Protein 4HPL (pdb70)

Nearest PDB structures (foldseek):
  4hpl-assembly1_A  TM=1.009E+00  e=2.671E-22  Homo sapiens
  8hcu-assembly1_C  TM=9.748E-01  e=1.366E-19  Homo sapiens
  4hpm-assembly2_C  TM=8.890E-01  e=1.450E-12  Homo sapiens
  5jh5-assembly1_D  TM=8.829E-01  e=3.896E-12  Homo sapiens
  2n1l-assembly1_A  TM=6.064E-01  e=1.205E-12  Homo sapiens

Secondary structure (DSSP, 8-state):
-EEEEEESSPPPPPEEEE--TTT-EEEEEEHHHHHHHHT--HHHHHHH-TTS-EEEEEHHHHHHHHHTSGGG-SGGGTTT--TT---EEEEEE--HHHHHHTT-EEEEE-S--/-PPEEEEEEEE-----S--EEEEETT-BHHHHHHHHHHHHT--TT--EEEETTEEPPTT-BHHHHIIIIITTSPSSEEEEEE-

GO terms:
  GO:0005634 nucleus (C, IDA)
  GO:0030502 negative regulation of bone mineralization (P, IMP)
  GO:0070171 negative regulation of tooth mineralization (P, IMP)
  GO:0000122 negative regulation of transcription by RNA polymerase II (P, IMP)
  GO:0005515 protein binding (F, IPI)
  GO:0005654 nucleoplasm (C, IDA)
  GO:0004842 ubiquitin-protein transferase activity (F, IDA)
  GO:0003714 transcription corepressor activity (F, IDA)
  GO:0031072 heat shock protein binding (F, IDA)
  GO:0045892 negative regulation of DNA-templated transcription (P, IDA)
  GO:0140261 BCOR complex (C, IDA)
  GO:0006338 chromatin remodeling (P, IDA)
  GO:0000976 transcription cis-regulatory region binding (F, IMP)
  GO:0042476 odontogenesis (P, IMP)
  GO:0003714 transcription corepressor activity (F, IMP)
  GO:0045892 negative regulation of DNA-templated transcription (P, IMP)
  GO:0060021 roof of mouth development (P, IMP)
  GO:0065001 specification of axis polarity (P, IMP)
  GO:0007507 heart development (P, IMP)
  GO:0042826 histone deacetylase binding (F, IPI)

Sequence (196 aa):
VFEFEFSETPLLPCYNIQVSVAQGPRNWLLLSDVLKKLKMSSRIFRCNFPNVEIVTIAEAEFYRQVSASLLFSCSKDLEAFNPESKELLDLVEFTNEIQTLLGSSVEWLHPSDTREQLNLCLERLSSVLQNKYVRCSVRAEVRHLRRVLCHRLMLNPQHVQLLFDNEVLPDHMTMKQIWLSRWFGKPSPLLLQYSV

Solvent-accessible surface area: 10517 Å² total; per-residue (Å²): 106,19,67,0,6,0,3,127,42,85,32,34,45,11,5,42,0,64,58,34,136,108,92,15,69,48,11,0,1,14,5,72,34,0,28,142,107,55,172,50,49,46,156,70,0,103,90,97,37,99,138,15,62,39,23,89,17,35,17,17,72,0,46,132,46,4,52,82,24,91,11,26,40,10,94,122,36,15,130,88,27,77,53,133,11,191,123,122,31,52,0,0,36,30,42,60,109,0,7,87,55,31,57,12,46,25,58,118,4,104,122,82,132,121,158,32,42,5,14,1,8,2,95,136,40,152,116,91,20,74,18,87,34,0,4,0,14,18,105,0,34,0,91,15,0,32,48,0,0,4,64,42,22,170,48,103,73,127,86,0,77,1,17,27,104,111,115,84,3,76,51,138,32,31,0,63,84,0,5,61,72,86,27,111,36,86,55,41,42,0,78,1,22,4,35,96

Foldseek 3Di:
DDKDKAAPDDDADWAFADPDPVVHTAIWGFVVVLCVLVVHDPVVVCVVCVPWDKDKDALLRSLVRRCVDPVCVDCVSDVVGDNVGRDITIITGDDPVSSVVSPIDMDDDDPDD/DADKAKEFEDEDPLDADDRIDIDHQAAFQLNVQVVRCVRSVHDHPQKFKADPPHTDDRRHGNNCCCVPPVPPHDDDHYIYMYD

InterPro domains:
  IPR002110 Ankyrin repeat [PF12796] (1467-1558)
  IPR002110 Ankyrin repeat [PS50088] (1496-1528)
  IPR002110 Ankyrin repeat [PS50088] (1529-1561)
  IPR002110 Ankyrin repeat [SM00248] (1462-1492)
  IPR002110 Ankyrin repeat [SM00248] (1496-1525)
  IPR002110 Ankyrin repeat [SM0024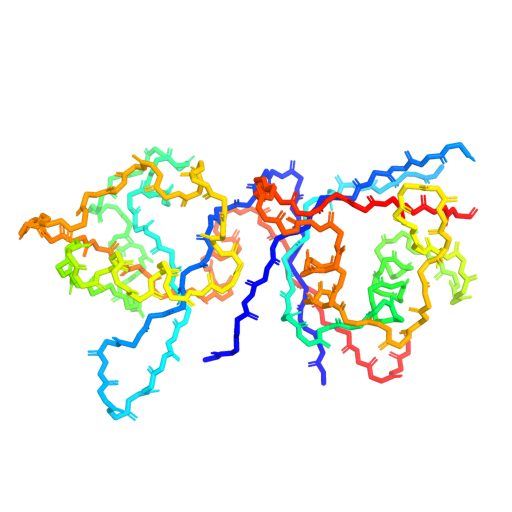8] (1529-1558)
  IPR031628 BCL-6 corepressor, non-ankyrin-repeat domain [PF15808] (1202-1414)
  IPR032365 BCL-6 corepressor, PCGF1 binding domain [PF16553] (1634-1746)
  IPR036770 Ankyrin repeat-containing domain superfamily [G3DSA:1.25.40.20] (1450-1596)
  IPR036770 Ankyrin repeat-containing domain superfamily [SSF48403] (1461-1568)
  IPR038227 PCGF Ub-like fold discriminator superfamily [G3DSA:3.10.260.40] (1631-1748)
  IPR047144 BCL-6 corepressor-like [PTHR24117] (1-1746)

CATH classification: 3.10.260.40

Organism: Homo sapiens (NCBI:txid9606)

Radius of gyration: 17.45 Å; Cα contacts (8 Å, |Δi|>4): 364; chains: 2; bounding box: 39×39×48 Å

Structure (mmCIF, N/CA/C/O backbone):
data_4HPL
#
_entry.id   4HPL
#
_cell.length_a   67.681
_cell.length_b   67.681
_cell.length_c   75.742
_cell.angle_alpha   90.00
_cell.angle_beta   90.00
_cell.angle_gamma   120.00
#
_symmetry.space_group_name_H-M   'P 62'
#
loop_
_entity.id
_entity.type
_entity.pdbx_description
1 polymer 'BCL-6 corepressor'
2 polymer 'Polycomb group RING finger protein 1'
3 water water
#
loop_
_atom_site.group_PDB
_atom_site.id
_atom_site.type_symbol
_atom_site.label_atom_id
_atom_site.label_alt_id
_atom_site.label_comp_id
_atom_site.label_asym_id
_atom_site.label_entity_id
_atom_site.label_seq_id
_atom_site.pdbx_PDB_ins_code
_atom_site.Cartn_x
_atom_site.Cartn_y
_atom_site.Cartn_z
_atom_site.occupancy
_atom_site.B_iso_or_equiv
_atom_site.auth_seq_id
_atom_site.auth_comp_id
_atom_site.auth_asym_id
_atom_site.auth_atom_id
_atom_site.pdbx_PDB_model_num
ATOM 1 N N . VAL A 1 7 ? -65.187 5.163 8.303 1.00 33.97 1636 VAL A N 1
ATOM 2 C CA . VAL A 1 7 ? -63.918 5.817 7.995 1.00 41.01 1636 VAL A CA 1
ATOM 3 C C . VAL A 1 7 ? -64.059 7.342 7.881 1.00 40.80 1636 VAL A C 1
ATOM 4 O O . VAL A 1 7 ? -65.027 7.855 7.299 1.00 35.22 1636 VAL A O 1
ATOM 8 N N . PHE A 1 8 ? -63.091 8.057 8.453 1.00 43.53 1637 PHE A N 1
ATOM 9 C CA . PHE A 1 8 ? -63.112 9.521 8.476 1.00 34.45 1637 PHE A CA 1
ATOM 10 C C . PHE A 1 8 ? -61.965 10.121 7.674 1.00 33.59 1637 PHE A C 1
ATOM 11 O O . PHE A 1 8 ? -60.824 9.668 7.765 1.00 21.29 1637 PHE A O 1
ATOM 19 N N . GLU A 1 9 ? -62.281 11.150 6.895 1.00 23.14 1638 GLU A N 1
ATOM 20 C CA . GLU A 1 9 ? -61.315 11.778 6.012 1.00 24.11 1638 GLU A CA 1
ATOM 21 C C . GLU A 1 9 ? -60.968 13.192 6.524 1.00 24.02 1638 GLU A C 1
ATOM 22 O O . GLU A 1 9 ? -61.861 13.990 6.848 1.00 19.94 1638 GLU A O 1
ATOM 28 N N . PHE A 1 10 ? -59.677 13.486 6.644 1.00 18.25 1639 PHE A N 1
ATOM 29 C CA . PHE A 1 10 ? -59.230 14.779 7.152 1.00 18.52 1639 PHE A CA 1
ATOM 30 C C . PHE A 1 10 ? -58.284 15.444 6.176 1.00 21.74 1639 PHE A C 1
ATOM 31 O O . PHE A 1 10 ? -57.413 14.783 5.600 1.00 24.47 1639 PHE A O 1
ATOM 39 N N . GLU A 1 11 ? -58.457 16.752 5.982 1.00 14.85 1640 GLU A N 1
ATOM 40 C CA . GLU A 1 11 ? -57.560 17.511 5.127 1.00 15.09 1640 GLU A CA 1
ATOM 41 C C . GLU A 1 11 ? -56.667 18.395 6.006 1.00 19.61 1640 GLU A C 1
ATOM 42 O O . GLU A 1 11 ? -57.174 19.135 6.846 1.00 18.45 1640 GLU A O 1
ATOM 48 N N . PHE A 1 12 ? -55.342 18.299 5.842 1.00 13.78 1641 PHE A N 1
ATOM 49 C CA . PHE A 1 12 ? -54.421 19.090 6.653 1.00 18.66 1641 PHE A CA 1
ATOM 50 C C . PHE A 1 12 ? -53.664 20.044 5.755 1.00 17.11 1641 PHE A C 1
ATOM 51 O O . PHE A 1 12 ? -53.197 19.657 4.677 1.00 19.36 1641 PHE A O 1
ATOM 59 N N . SER A 1 13 ? -53.500 21.281 6.201 1.00 17.07 1642 SER A N 1
ATOM 60 C CA . SER A 1 13 ? -52.841 22.269 5.370 1.00 17.40 1642 SER A CA 1
ATOM 61 C C . SER A 1 13 ? -52.201 23.317 6.261 1.00 21.39 1642 SER A C 1
ATOM 62 O O . SER A 1 13 ? -52.731 23.642 7.318 1.00 19.83 1642 SER A O 1
ATOM 65 N N . GLU A 1 14 ? -51.041 23.832 5.871 1.00 24.64 1643 GLU A N 1
ATOM 66 C CA . GLU A 1 14 ? -50.463 24.927 6.645 1.00 17.75 1643 GLU A CA 1
ATOM 67 C C . GLU A 1 14 ? -50.903 26.269 6.058 1.00 22.19 1643 GLU A C 1
ATOM 68 O O . GLU A 1 14 ? -50.414 27.325 6.446 1.00 25.85 1643 GLU A O 1
ATOM 74 N N . THR A 1 15 ? -51.860 26.202 5.135 1.00 22.73 1644 THR A N 1
ATOM 75 C CA . THR A 1 15 ? -52.439 27.382 4.505 1.00 25.66 1644 THR A CA 1
ATOM 76 C C . THR A 1 15 ? -53.946 27.408 4.790 1.00 18.64 1644 THR A C 1
ATOM 77 O O . THR A 1 15 ? -54.609 26.356 4.720 1.00 17.20 1644 THR A O 1
ATOM 81 N N . PRO A 1 16 ? -54.503 28.590 5.134 1.00 25.55 1645 PRO A N 1
ATOM 82 C CA . PRO A 1 16 ? -55.950 28.643 5.427 1.00 17.11 1645 PRO A CA 1
ATOM 83 C C . PRO A 1 16 ? -56.787 27.965 4.345 1.00 20.22 1645 PRO A C 1
ATOM 84 O O . PRO A 1 16 ? -56.423 27.972 3.165 1.00 21.01 1645 PRO A O 1
ATOM 88 N N . LEU A 1 17 ? -57.891 27.354 4.748 1.00 14.88 1646 LEU A N 1
ATOM 89 C CA . LEU A 1 17 ? -58.725 26.629 3.798 1.00 18.08 1646 LEU A CA 1
ATOM 90 C C . LEU A 1 17 ? -59.788 27.506 3.113 1.00 11.19 1646 LEU A C 1
ATOM 91 O O . LEU A 1 17 ? -60.366 28.385 3.732 1.00 12.91 1646 LEU A O 1
ATOM 96 N N . LEU A 1 18 ? -60.011 27.267 1.825 1.00 11.84 1647 LEU A N 1
ATOM 97 C CA . LEU A 1 18 ? -61.077 27.917 1.082 1.00 14.03 1647 LEU A CA 1
ATOM 98 C C . LEU A 1 18 ? -62.411 27.433 1.623 1.00 14.57 1647 LEU A C 1
ATOM 99 O O . LEU A 1 18 ? -62.528 26.285 2.040 1.00 11.70 1647 LEU A O 1
ATOM 104 N N . PRO A 1 19 ? -63.435 28.301 1.617 1.00 15.81 1648 PRO A N 1
ATOM 105 C CA . PRO A 1 19 ? -64.723 27.809 2.128 1.00 13.43 1648 PRO A CA 1
ATOM 106 C C . PRO A 1 19 ? -65.290 26.727 1.227 1.00 12.30 1648 PRO A C 1
ATOM 107 O O . PRO A 1 19 ? -65.166 26.842 -0.004 1.00 13.21 1648 PRO A O 1
ATOM 111 N N . CYS A 1 20 ? -65.889 25.697 1.825 1.00 12.63 1649 CYS A N 1
ATOM 112 C CA . CYS A 1 20 ? -66.517 24.622 1.079 1.00 12.68 1649 CYS A CA 1
ATOM 113 C C . CYS A 1 20 ? -68.035 24.818 1.107 1.00 15.57 1649 CYS A C 1
ATOM 114 O O . CYS A 1 20 ? -68.633 24.962 2.173 1.00 15.34 1649 CYS A O 1
ATOM 117 N N . TYR A 1 21 ? -68.658 24.824 -0.062 1.00 12.32 1650 TYR A N 1
ATOM 118 C CA . TYR A 1 21 ? -70.092 25.078 -0.139 1.00 13.72 1650 TYR A CA 1
ATOM 119 C C . TYR A 1 21 ? -70.893 23.829 -0.488 1.00 15.59 1650 TYR A C 1
ATOM 120 O O . TYR A 1 21 ? -70.561 23.125 -1.447 1.00 14.58 1650 TYR A O 1
ATOM 129 N N . ASN A 1 22 ? -71.963 23.577 0.268 1.00 15.20 1651 ASN A N 1
ATOM 130 C CA . ASN A 1 22 ? -72.792 22.391 0.051 1.00 18.57 1651 ASN A CA 1
ATOM 131 C C . ASN A 1 22 ? -74.056 22.783 -0.727 1.00 16.63 1651 ASN A C 1
ATOM 132 O O . ASN A 1 22 ? -74.965 23.409 -0.180 1.00 16.70 1651 ASN A O 1
ATOM 137 N N . ILE A 1 23 ? -74.081 22.449 -2.017 1.00 15.46 1652 ILE A N 1
ATOM 138 C CA . ILE A 1 23 ? -75.039 23.028 -2.956 1.00 16.05 1652 ILE A CA 1
ATOM 139 C C . ILE A 1 23 ? -75.618 21.919 -3.818 1.00 21.82 1652 ILE A C 1
ATOM 140 O O . ILE A 1 23 ? -74.874 21.104 -4.370 1.00 16.00 1652 ILE A O 1
ATOM 145 N N . GLN A 1 24 ? -76.941 21.887 -3.936 1.00 19.81 1653 GLN A N 1
ATOM 146 C CA . GLN A 1 24 ? -77.591 20.941 -4.839 1.00 21.87 1653 GLN A CA 1
ATOM 147 C C . GLN A 1 24 ? -77.767 21.625 -6.187 1.00 24.17 1653 GLN A C 1
ATOM 148 O O . GLN A 1 24 ? -78.355 22.707 -6.276 1.00 16.76 1653 GLN A O 1
ATOM 154 N N . VAL A 1 25 ? -77.236 20.997 -7.227 1.00 22.75 1654 VAL A N 1
ATOM 155 C CA . VAL A 1 25 ? -77.286 21.538 -8.574 1.00 22.09 1654 VAL A CA 1
ATOM 156 C C . VAL A 1 25 ? -78.328 20.755 -9.371 1.00 22.24 1654 VAL A C 1
ATOM 157 O O . VAL A 1 25 ? -79.019 21.303 -10.234 1.00 28.13 1654 VAL A O 1
ATOM 161 N N . SER A 1 26 ? -78.458 19.477 -9.049 1.00 26.61 1655 SER A N 1
ATOM 162 C CA . SER A 1 26 ? -79.464 18.631 -9.687 1.00 31.01 1655 SER A CA 1
ATOM 163 C C . SER A 1 26 ? -80.281 17.916 -8.633 1.00 26.15 1655 SER A C 1
ATOM 164 O O . SER A 1 26 ? -79.749 17.501 -7.602 1.00 25.38 1655 SER A O 1
ATOM 167 N N . VAL A 1 27 ? -81.580 17.770 -8.879 1.00 34.86 1656 VAL A N 1
ATOM 168 C CA . VAL A 1 27 ? -82.418 17.011 -7.959 1.00 29.67 1656 VAL A CA 1
ATOM 169 C C . VAL A 1 27 ? -81.920 15.563 -7.858 1.00 24.04 1656 VAL A C 1
ATOM 170 O O . VAL A 1 27 ? -81.857 15.006 -6.769 1.00 20.01 1656 VAL A O 1
ATOM 174 N N . ALA A 1 28 ? -81.540 14.974 -8.989 1.00 27.03 1657 ALA A N 1
ATOM 175 C CA . ALA A 1 28 ? -81.108 13.570 -9.033 1.00 24.81 1657 ALA A CA 1
ATOM 176 C C . ALA A 1 28 ? -79.855 13.301 -8.191 1.00 34.75 1657 ALA A C 1
ATOM 177 O O . ALA A 1 28 ? -79.631 12.176 -7.727 1.00 36.29 1657 ALA A O 1
ATOM 179 N N . GLN A 1 29 ? -79.035 14.339 -8.023 1.00 33.27 1658 GLN A N 1
ATOM 180 C CA . GLN A 1 29 ? -77.737 14.226 -7.356 1.00 25.62 1658 GLN A CA 1
ATOM 181 C C . GLN A 1 29 ? -77.801 14.529 -5.874 1.00 26.72 1658 GLN A C 1
ATOM 182 O O . GLN A 1 29 ? -76.990 14.030 -5.095 1.00 29.97 1658 GLN A O 1
ATOM 188 N N . GLY A 1 30 ? -78.752 15.378 -5.493 1.00 30.84 1659 GLY A N 1
ATOM 189 C CA . GLY A 1 30 ? -78.766 15.931 -4.156 1.00 26.62 1659 GLY A CA 1
ATOM 190 C C . GLY A 1 30 ? -77.623 16.920 -3.975 1.00 23.57 1659 GLY A C 1
ATOM 191 O O . GLY A 1 30 ? -76.893 17.228 -4.928 1.00 24.12 1659 GLY A O 1
ATOM 192 N N . PRO A 1 31 ? -77.457 17.422 -2.742 1.00 19.62 1660 PRO A N 1
ATOM 193 C CA . PRO A 1 31 ? -76.413 18.393 -2.417 1.00 17.01 1660 PRO A CA 1
ATOM 194 C C . PRO A 1 31 ? -75.008 17.784 -2.568 1.00 17.77 1660 PRO A C 1
ATOM 195 O O . PRO A 1 31 ? -74.774 16.647 -2.162 1.00 19.20 1660 PRO A O 1
ATOM 199 N N . ARG A 1 32 ? -74.087 18.549 -3.140 1.00 18.45 1661 ARG A N 1
ATOM 200 C CA . ARG A 1 32 ? -72.703 18.107 -3.276 1.00 17.29 1661 ARG A CA 1
ATOM 201 C C . ARG A 1 32 ? -71.777 19.186 -2.724 1.00 16.34 1661 ARG A C 1
ATOM 202 O O . ARG A 1 32 ? -72.216 20.307 -2.463 1.00 13.17 1661 ARG A O 1
ATOM 210 N N . ASN A 1 33 ? -70.501 18.856 -2.525 1.00 16.49 1662 ASN A N 1
ATOM 211 C CA . ASN A 1 33 ? -69.533 19.856 -2.061 1.00 15.82 1662 ASN A CA 1
ATOM 212 C C . ASN A 1 33 ? -68.797 20.507 -3.223 1.00 16.69 1662 ASN A C 1
ATOM 213 O O . ASN A 1 33 ? -68.443 19.824 -4.188 1.00 15.50 1662 ASN A O 1
ATOM 218 N N . TRP A 1 34 ? -68.576 21.821 -3.121 1.00 13.15 1663 TRP A N 1
ATOM 219 C CA . TRP A 1 34 ? -67.921 22.604 -4.168 1.00 15.26 1663 TRP A CA 1
ATOM 220 C C . TRP A 1 34 ? -67.031 23.685 -3.575 1.00 13.76 1663 TRP A C 1
ATOM 221 O O . TRP A 1 34 ? -67.250 24.136 -2.442 1.00 14.32 1663 TRP A O 1
ATOM 232 N N . LEU A 1 35 ? -66.055 24.127 -4.366 1.00 15.34 1664 LEU A N 1
ATOM 233 C CA . LEU A 1 35 ? -65.389 25.394 -4.101 1.00 14.80 1664 LEU A CA 1
ATOM 234 C C . LEU A 1 35 ? -65.817 26.403 -5.187 1.00 12.52 1664 LEU A C 1
ATOM 235 O O . LEU A 1 35 ? -66.147 26.016 -6.310 1.00 14.06 1664 LEU A O 1
ATOM 240 N N . LEU A 1 36 ? -65.826 27.687 -4.863 1.00 15.84 1665 LEU A N 1
ATOM 241 C CA . LEU A 1 36 ? -65.951 28.702 -5.915 1.00 17.18 1665 LEU A CA 1
ATOM 242 C C . LEU A 1 36 ? -64.695 28.667 -6.779 1.00 15.02 1665 LEU A C 1
ATOM 243 O O . LEU A 1 36 ? -63.601 28.816 -6.260 1.00 12.72 1665 LEU A O 1
ATOM 248 N N . LEU A 1 37 ? -64.846 28.482 -8.086 1.00 14.59 1666 LEU A N 1
ATOM 249 C CA . LEU A 1 37 ? -63.692 28.425 -8.969 1.00 15.83 1666 LEU A CA 1
ATOM 250 C C . LEU A 1 37 ? -62.822 29.676 -8.872 1.00 15.18 1666 LEU A C 1
ATOM 251 O O . LEU A 1 37 ? -61.598 29.583 -8.941 1.00 16.59 1666 LEU A O 1
ATOM 256 N N . SER A 1 38 ? -63.429 30.853 -8.695 1.00 16.18 1667 SER A N 1
ATOM 257 C CA . SER A 1 38 ? -62.617 32.076 -8.590 1.00 15.31 1667 SER A CA 1
ATOM 258 C C . SER A 1 38 ? -61.723 32.049 -7.360 1.00 14.19 1667 SER A C 1
ATOM 259 O O . SER A 1 38 ? -60.644 32.642 -7.365 1.00 14.35 1667 SER A O 1
ATOM 262 N N . ASP A 1 39 ? -62.169 31.367 -6.305 1.00 15.66 1668 ASP A N 1
ATOM 263 C CA . ASP A 1 39 ? -61.340 31.220 -5.115 1.00 14.33 1668 ASP A CA 1
ATOM 264 C C . ASP A 1 39 ? -60.125 30.365 -5.447 1.00 14.29 1668 ASP A C 1
ATOM 265 O O . ASP A 1 39 ? -59.015 30.678 -5.015 1.00 14.89 1668 ASP A O 1
ATOM 270 N N . VAL A 1 40 ? -60.342 29.296 -6.213 1.00 14.24 1669 VAL A N 1
ATOM 271 C CA . VAL A 1 40 ? -59.253 28.400 -6.605 1.00 16.04 1669 VAL A CA 1
ATOM 272 C C . VAL A 1 40 ? -58.270 29.145 -7.491 1.00 17.89 1669 VAL A C 1
ATOM 273 O O . VAL A 1 40 ? -57.061 29.104 -7.263 1.00 13.06 1669 VAL A O 1
ATOM 277 N N . LEU A 1 41 ? -58.798 29.844 -8.492 1.00 18.86 1670 LEU A N 1
ATOM 278 C CA . LEU A 1 41 ? -57.958 30.512 -9.473 1.00 13.08 1670 LEU A CA 1
ATOM 279 C C . LEU A 1 41 ? -57.157 31.616 -8.824 1.00 15.64 1670 LEU A C 1
ATOM 280 O O . LEU A 1 41 ? -55.985 31.798 -9.148 1.00 13.83 1670 LEU A O 1
ATOM 285 N N . LYS A 1 42 ? -57.758 32.324 -7.869 1.00 14.36 1671 LYS A N 1
ATOM 286 C CA . LYS A 1 42 ? -57.017 33.366 -7.162 1.00 13.93 1671 LYS A CA 1
ATOM 287 C C . LYS A 1 42 ? -55.800 32.827 -6.383 1.00 12.84 1671 LYS A C 1
ATOM 288 O O . LYS A 1 42 ? -54.728 33.404 -6.420 1.00 15.48 1671 LYS A O 1
ATOM 294 N N . LYS A 1 43 ? -55.988 31.727 -5.674 1.00 20.75 1672 LYS A N 1
ATOM 295 C CA . LYS A 1 43 ? -54.928 31.156 -4.854 1.00 21.27 1672 LYS A CA 1
ATOM 296 C C . LYS A 1 43 ? -53.718 30.743 -5.705 1.00 16.52 1672 LYS A C 1
ATOM 297 O O . LYS A 1 43 ? -52.565 30.898 -5.297 1.00 21.31 1672 LYS A O 1
ATOM 303 N N . LEU A 1 44 ? -53.990 30.236 -6.903 1.00 15.69 1673 LEU A N 1
ATOM 304 C CA . LEU A 1 44 ? -52.939 29.763 -7.791 1.00 13.55 1673 LEU A CA 1
ATOM 305 C C . LEU A 1 44 ? -52.500 30.838 -8.762 1.00 11.37 1673 LEU A C 1
ATOM 306 O O . LEU A 1 44 ? -51.471 30.689 -9.436 1.00 11.02 1673 LEU A O 1
ATOM 311 N N . LYS A 1 45 ? -53.261 31.932 -8.811 1.00 11.83 1674 LYS A N 1
ATOM 312 C CA . LYS A 1 45 ? -53.040 32.961 -9.816 1.00 12.25 1674 LYS A CA 1
ATOM 313 C C . LYS A 1 45 ? -53.014 32.305 -11.197 1.00 11.32 1674 LYS A C 1
ATOM 314 O O . LYS A 1 45 ? -52.119 32.561 -12.010 1.00 9.28 1674 LYS A O 1
ATOM 320 N N . MET A 1 46 ? -54.001 31.437 -11.435 1.00 10.13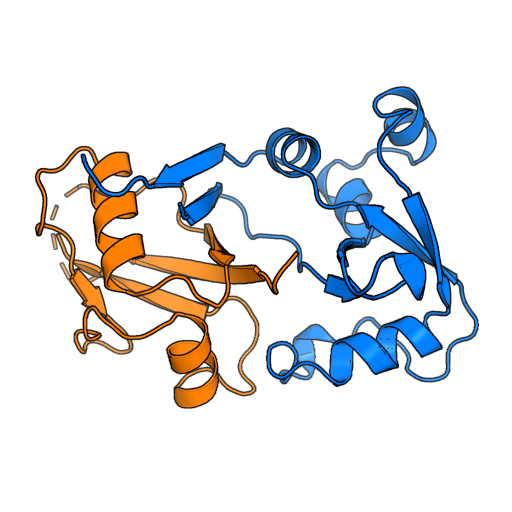 1675 MET A N 1
ATOM 321 C CA . MET A 1 46 ? -54.066 30.600 -12.632 1.00 10.54 1675 MET A CA 1
ATOM 322 C C . MET A 1 46 ? -55.257 30.998 -13.507 1.00 15.21 1675 MET A C 1
ATOM 323 O O . MET A 1 46 ? -56.336 31.298 -12.998 1.00 14.61 1675 MET A O 1
ATOM 328 N N . SER A 1 47 ? -55.058 31.016 -14.823 1.00 14.76 1676 SER A N 1
ATOM 329 C CA . SER A 1 47 ? -56.150 31.327 -15.748 1.00 14.71 1676 SER A CA 1
ATOM 330 C C . SER A 1 47 ? -57.181 30.200 -15.792 1.00 16.70 1676 SER A C 1
ATOM 331 O O . SER A 1 47 ? -56.830 29.024 -15.644 1.00 15.20 1676 SER A O 1
ATOM 334 N N . SER A 1 48 ? -58.441 30.560 -16.029 1.00 15.89 1677 SER A N 1
ATOM 335 C CA . SER A 1 48 ? -59.498 29.582 -16.246 1.00 16.18 1677 SER A CA 1
ATOM 336 C C . SER A 1 48 ? -59.089 28.589 -17.321 1.00 22.42 1677 SER A C 1
ATOM 337 O O . SER A 1 48 ? -59.358 27.389 -17.211 1.00 17.88 1677 SER A O 1
ATOM 340 N N . ARG A 1 49 ? -58.398 29.093 -18.338 1.00 22.64 1678 ARG A N 1
ATOM 341 C CA . ARG A 1 49 ? -57.968 28.277 -19.472 1.00 22.31 1678 ARG A CA 1
ATOM 342 C C . ARG A 1 49 ? -56.983 27.175 -19.093 1.00 20.63 1678 ARG A C 1
ATOM 343 O O . ARG A 1 49 ? -57.172 26.016 -19.460 1.00 15.51 1678 ARG A O 1
ATOM 351 N N . ILE A 1 50 ? -55.920 27.549 -18.381 1.00 15.67 1679 ILE A N 1
ATOM 352 C CA . ILE A 1 50 ? -54.930 26.584 -17.926 1.00 16.59 1679 ILE A CA 1
ATOM 353 C C . ILE A 1 50 ? -55.541 25.571 -16.969 1.00 12.69 1679 ILE A C 1
ATOM 354 O O . ILE A 1 50 ? -55.189 24.391 -17.013 1.00 14.79 1679 ILE A O 1
ATOM 359 N N . PHE A 1 51 ? -56.448 26.023 -16.109 1.00 14.18 1680 PHE A N 1
ATOM 360 C CA . PHE A 1 51 ? -57.096 25.124 -15.166 1.00 14.85 1680 PHE A CA 1
ATOM 361 C C . PHE A 1 51 ? -57.909 24.067 -15.903 1.00 17.61 1680 PHE A C 1
ATOM 362 O O . PHE A 1 51 ? -57.782 22.859 -15.634 1.00 13.13 1680 PHE A O 1
ATOM 370 N N . ARG A 1 52 ? -58.758 24.513 -16.823 1.00 14.57 1681 ARG A N 1
ATOM 371 C CA . ARG A 1 52 ? -59.630 23.576 -17.535 1.00 17.49 1681 ARG A CA 1
ATOM 372 C C . ARG A 1 52 ? -58.826 22.615 -18.405 1.00 16.87 1681 ARG A C 1
ATOM 373 O O . ARG A 1 52 ? -59.191 21.454 -18.540 1.00 19.14 1681 ARG A O 1
ATOM 381 N N . CYS A 1 53 ? -57.720 23.091 -18.965 1.00 15.47 1682 CYS A N 1
ATOM 382 C CA . CYS A 1 53 ? -56.863 22.243 -19.778 1.00 18.37 1682 CYS A CA 1
ATOM 383 C C . CYS A 1 53 ? -56.202 21.160 -18.933 1.00 18.64 1682 CYS A C 1
ATOM 384 O O . CYS A 1 53 ? -56.083 20.016 -19.357 1.00 18.46 1682 CYS A O 1
ATOM 387 N N . ASN A 1 54 ? -55.783 21.514 -17.727 1.00 17.72 1683 ASN A N 1
ATOM 388 C CA . ASN A 1 54 ? -55.114 20.544 -16.875 1.00 17.10 1683 ASN A CA 1
ATOM 389 C C . ASN A 1 54 ? -56.050 19.634 -16.121 1.00 20.68 1683 ASN A C 1
ATOM 390 O O . ASN A 1 54 ? -55.664 18.539 -15.713 1.00 15.53 1683 ASN A O 1
ATOM 395 N N . PHE A 1 55 ? -57.295 20.072 -15.942 1.00 19.02 1684 PHE A N 1
ATOM 396 C CA . PHE A 1 55 ? -58.262 19.231 -15.264 1.00 16.52 1684 PHE A CA 1
ATOM 397 C C . PHE A 1 55 ? -59.536 19.064 -16.074 1.00 20.50 1684 PHE A C 1
ATOM 398 O O . PHE A 1 55 ? -60.603 19.463 -15.627 1.00 22.10 1684 PHE A O 1
ATOM 406 N N . PRO A 1 56 ? -59.426 18.458 -17.267 1.00 21.81 1685 PRO A N 1
ATOM 407 C CA . PRO A 1 56 ? -60.559 18.457 -18.202 1.00 19.99 1685 PRO A CA 1
ATOM 408 C C . PRO A 1 56 ? -61.762 17.670 -17.695 1.00 27.47 1685 PRO A C 1
ATOM 409 O O . PRO A 1 56 ? -62.853 17.767 -18.273 1.00 23.52 1685 PRO A O 1
ATOM 413 N N . ASN A 1 57 ? -61.570 16.896 -16.633 1.00 25.10 1686 ASN A N 1
ATOM 414 C CA . ASN A 1 57 ? -62.638 16.027 -16.148 1.00 26.06 1686 ASN A CA 1
ATOM 415 C C . ASN A 1 57 ? -63.058 16.344 -14.713 1.00 26.02 1686 ASN A C 1
ATOM 416 O O . ASN A 1 57 ? -63.702 15.537 -14.052 1.00 26.12 1686 ASN A O 1
ATOM 421 N N . VAL A 1 58 ? -62.700 17.532 -14.238 1.00 21.70 1687 VAL A N 1
ATOM 422 C CA . VAL A 1 58 ? -63.218 18.006 -12.964 1.00 23.54 1687 VAL A CA 1
ATOM 423 C C . VAL A 1 58 ? -64.523 18.753 -13.279 1.00 20.15 1687 VAL A C 1
ATOM 424 O O . VAL A 1 58 ? -64.577 19.549 -14.221 1.00 26.91 1687 VAL A O 1
ATOM 428 N N . GLU A 1 59 ? -65.593 18.489 -12.542 1.00 17.91 1688 GLU A N 1
ATOM 429 C CA . GLU A 1 59 ? -66.854 19.139 -12.908 1.00 25.72 1688 GLU A CA 1
ATOM 430 C C . GLU A 1 59 ? -66.858 20.618 -12.524 1.00 17.64 1688 GLU A C 1
ATOM 431 O O . GLU A 1 59 ? -66.597 20.962 -11.370 1.00 19.97 1688 GLU A O 1
ATOM 437 N N . ILE A 1 60 ? -67.130 21.485 -13.500 1.00 20.12 1689 ILE A N 1
ATOM 438 C CA . ILE A 1 60 ? -67.453 22.876 -13.220 1.00 15.64 1689 ILE A CA 1
ATOM 439 C C . ILE A 1 60 ? -68.891 23.200 -13.673 1.00 19.39 1689 ILE A C 1
ATOM 440 O O . ILE A 1 60 ? -69.271 22.962 -14.828 1.00 14.90 1689 ILE A O 1
ATOM 445 N N . VAL A 1 61 ? -69.682 23.772 -12.770 1.00 17.51 1690 VAL A N 1
ATOM 446 C CA . VAL A 1 61 ? -71.051 24.156 -13.122 1.00 19.06 1690 VAL A CA 1
ATOM 447 C C . VAL A 1 61 ? -71.301 25.613 -12.800 1.00 21.94 1690 VAL A C 1
ATOM 448 O O . VAL A 1 61 ? -70.626 26.193 -11.941 1.00 23.46 1690 VAL A O 1
ATOM 452 N N . THR A 1 62 ? -72.260 26.207 -13.506 1.00 23.69 1691 THR A N 1
ATOM 453 C CA . THR A 1 62 ? -72.611 27.601 -13.298 1.00 26.33 1691 THR A CA 1
ATOM 454 C C . THR A 1 62 ? -73.909 27.654 -12.503 1.00 21.99 1691 THR A C 1
ATOM 455 O O . THR A 1 62 ? -74.779 26.824 -12.707 1.00 23.98 1691 THR A O 1
ATOM 459 N N . ILE A 1 63 ? -74.038 28.625 -11.606 1.00 23.78 1692 ILE A N 1
ATOM 460 C CA . ILE A 1 63 ? -75.215 28.724 -10.757 1.00 26.33 1692 ILE A CA 1
ATOM 461 C C . ILE A 1 63 ? -75.514 30.189 -10.495 1.00 26.10 1692 ILE A C 1
ATOM 462 O O . ILE A 1 63 ? -74.589 30.996 -10.388 1.00 22.20 1692 ILE A O 1
ATOM 467 N N . ALA A 1 64 ? -76.803 30.542 -10.421 1.00 25.25 1693 ALA A N 1
ATOM 468 C CA . ALA A 1 64 ? -77.180 31.927 -10.168 1.00 22.71 1693 ALA A CA 1
ATOM 469 C C . ALA A 1 64 ? -76.697 32.319 -8.787 1.00 19.34 1693 ALA A C 1
ATOM 470 O O . ALA A 1 64 ? -76.844 31.541 -7.849 1.00 23.64 1693 ALA A O 1
ATOM 472 N N . GLU A 1 65 ? -76.134 33.519 -8.656 1.00 23.20 1694 GLU A N 1
ATOM 473 C CA . GLU A 1 65 ? -75.638 33.986 -7.365 1.00 21.71 1694 GLU A CA 1
ATOM 474 C C . GLU A 1 65 ? -76.752 34.048 -6.338 1.00 22.74 1694 GLU A C 1
ATOM 475 O O . GLU A 1 65 ? -76.522 33.857 -5.138 1.00 19.28 1694 GLU A O 1
ATOM 481 N N . ALA A 1 66 ? -77.953 34.347 -6.827 1.00 28.13 1695 ALA A N 1
ATOM 482 C CA . ALA A 1 66 ? -79.147 34.421 -6.001 1.00 27.24 1695 ALA A CA 1
ATOM 483 C C . ALA A 1 66 ? -79.444 33.062 -5.392 1.00 18.99 1695 ALA A C 1
ATOM 484 O O . ALA A 1 66 ? -79.647 32.938 -4.185 1.00 20.69 1695 ALA A O 1
ATOM 486 N N . GLU A 1 67 ? -79.486 32.048 -6.242 1.00 15.51 1696 GLU A N 1
ATOM 487 C CA . GLU A 1 67 ? -79.703 30.684 -5.789 1.00 22.45 1696 GLU A CA 1
ATOM 488 C C . GLU A 1 67 ? -78.578 30.212 -4.871 1.00 20.21 1696 GLU A C 1
ATOM 489 O O . GLU A 1 67 ? -78.820 29.501 -3.883 1.00 19.10 1696 GLU A O 1
ATOM 495 N N . PHE A 1 68 ? -77.352 30.621 -5.200 1.00 23.35 1697 PHE A N 1
ATOM 496 C CA . PHE A 1 68 ? -76.172 30.260 -4.410 1.00 19.83 1697 PHE A CA 1
ATOM 497 C C . PHE A 1 68 ? -76.366 30.780 -2.992 1.00 20.98 1697 PHE A C 1
ATOM 498 O O . PHE A 1 68 ? -76.217 30.034 -2.020 1.00 16.65 1697 PHE A O 1
ATOM 506 N N . TYR A 1 69 ? -76.742 32.055 -2.891 1.00 17.00 1698 TYR A N 1
ATOM 507 C CA . TYR A 1 69 ? -76.949 32.715 -1.602 1.00 20.88 1698 TYR A CA 1
ATOM 508 C C . TYR A 1 69 ? -77.997 32.031 -0.715 1.00 23.27 1698 TYR A C 1
ATOM 509 O O . TYR A 1 69 ? -77.782 31.861 0.490 1.00 23.16 1698 TYR A O 1
ATOM 518 N N . ARG A 1 70 ? -79.133 31.662 -1.304 1.00 21.92 1699 ARG A N 1
ATOM 519 C CA . ARG A 1 70 ? -80.181 30.971 -0.564 1.00 24.65 1699 ARG A CA 1
ATOM 520 C C . ARG A 1 70 ? -79.704 29.650 0.038 1.00 20.44 1699 ARG A C 1
ATOM 521 O O . ARG A 1 70 ? -79.976 29.378 1.206 1.00 18.82 1699 ARG A O 1
ATOM 529 N N . GLN A 1 71 ? -78.988 28.831 -0.730 1.00 19.58 1700 GLN A N 1
ATOM 530 C CA . GLN A 1 71 ? -78.563 27.540 -0.187 1.00 14.81 1700 GLN A CA 1
ATOM 531 C C . GLN A 1 71 ? -77.495 27.704 0.877 1.00 17.26 1700 GLN A C 1
ATOM 532 O O . GLN A 1 71 ? -77.482 26.984 1.881 1.00 18.26 1700 GLN A O 1
ATOM 538 N N . VAL A 1 72 ? -76.591 28.655 0.666 1.00 14.66 1701 VAL A N 1
ATOM 539 C CA . VAL A 1 72 ? -75.510 28.854 1.618 1.00 20.39 1701 VAL A CA 1
ATOM 540 C C . VAL A 1 72 ? -75.994 29.451 2.947 1.00 16.38 1701 VAL A C 1
ATOM 541 O O . VAL A 1 72 ? -75.630 28.972 4.017 1.00 19.67 1701 VAL A O 1
ATOM 545 N N . SER A 1 73 ? -76.825 30.482 2.879 1.00 17.00 1702 SER A N 1
ATOM 546 C CA . SER A 1 73 ? -77.362 31.102 4.092 1.00 17.88 1702 SER A CA 1
ATOM 547 C C . SER A 1 73 ? -78.260 30.182 4.901 1.00 15.45 1702 SER A C 1
ATOM 548 O O . SER A 1 73 ? -78.371 30.344 6.110 1.00 14.80 1702 SER A O 1
ATOM 551 N N . ALA A 1 74 ? -78.902 29.218 4.241 1.00 13.73 1703 ALA A N 1
ATOM 552 C CA . ALA A 1 74 ? -79.684 28.197 4.943 1.00 21.49 1703 ALA A CA 1
ATOM 553 C C . ALA A 1 74 ? -78.847 27.389 5.931 1.00 19.29 1703 ALA A C 1
ATOM 554 O O . ALA A 1 74 ? -79.380 26.844 6.901 1.00 23.47 1703 ALA A O 1
ATOM 556 N N . SER A 1 75 ? -77.541 27.292 5.680 1.00 20.54 1704 SER A N 1
ATOM 557 C CA . SER A 1 75 ? -76.686 26.435 6.490 1.00 13.37 1704 SER A CA 1
ATOM 558 C C . SER A 1 75 ? -76.266 27.101 7.796 1.00 16.09 1704 SER A C 1
ATOM 559 O O . SER A 1 75 ? -75.787 28.246 7.799 1.00 16.13 1704 SER A O 1
ATOM 562 N N . LEU A 1 76 ? -76.409 26.373 8.901 1.00 12.98 1705 LEU A N 1
ATOM 563 C CA . LEU A 1 76 ? -75.980 26.878 10.208 1.00 14.42 1705 LEU A CA 1
ATOM 564 C C . LEU A 1 76 ? -74.480 27.224 10.288 1.00 19.82 1705 LEU A C 1
ATOM 565 O O . LEU A 1 76 ? -74.076 28.064 11.103 1.00 15.33 1705 LEU A O 1
ATOM 570 N N . LEU A 1 77 ? -73.668 26.613 9.425 1.00 15.86 1706 LEU A N 1
ATOM 571 C CA . LEU A 1 77 ? -72.214 26.835 9.433 1.00 12.22 1706 LEU A CA 1
ATOM 572 C C . LEU A 1 77 ? -71.813 28.129 8.747 1.00 22.01 1706 LEU A C 1
ATOM 573 O O . LEU A 1 77 ? -70.647 28.539 8.782 1.00 16.39 1706 LEU A O 1
ATOM 578 N N . PHE A 1 78 ? -72.786 28.778 8.123 1.00 19.73 1707 PHE A N 1
ATOM 579 C CA . PHE A 1 78 ? -72.537 30.055 7.482 1.00 19.93 1707 PHE A CA 1
ATOM 580 C C . PHE A 1 78 ? -73.329 31.164 8.164 1.00 20.21 1707 PHE A C 1
ATOM 581 O O . PHE A 1 78 ? -73.852 32.067 7.516 1.00 21.25 1707 PHE A O 1
ATOM 589 N N . SER A 1 79 ? -73.359 31.085 9.491 1.00 21.90 1708 SER A N 1
ATOM 590 C CA . SER A 1 79 ? -74.133 31.974 10.345 1.00 20.28 1708 SER A CA 1
ATOM 591 C C . SER A 1 79 ? -73.403 33.293 10.612 1.00 25.15 1708 SER A C 1
ATOM 592 O O . SER A 1 79 ? -73.984 34.216 11.187 1.00 27.86 1708 SER A O 1
ATOM 595 N N . CYS A 1 80 ? -72.142 33.394 10.188 1.00 16.76 1709 CYS A N 1
ATOM 596 C CA . 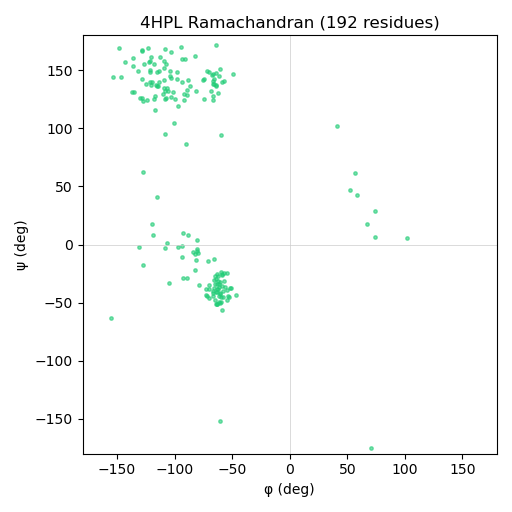CYS A 1 80 ? -71.391 34.646 10.321 1.00 18.65 1709 CYS A CA 1
ATOM 597 C C . CYS A 1 80 ? -71.527 35.530 9.085 1.00 20.88 1709 CYS A C 1
ATOM 598 O O . CYS A 1 80 ? -71.303 35.078 7.967 1.00 17.80 1709 CYS A O 1
ATOM 601 N N . SER A 1 81 ? -71.879 36.796 9.289 1.00 17.80 1710 SER A N 1
ATOM 602 C CA . SER A 1 81 ? -72.081 37.719 8.173 1.00 21.55 1710 SER A CA 1
ATOM 603 C C . SER A 1 81 ? -70.838 37.818 7.295 1.00 20.69 1710 SER A C 1
ATOM 604 O O . SER A 1 81 ? -70.935 37.995 6.082 1.00 26.41 1710 SER A O 1
ATOM 607 N N . LYS A 1 82 ? -69.671 37.665 7.906 1.00 19.80 1711 LYS A N 1
ATOM 608 C CA . LYS A 1 82 ? -68.406 37.770 7.182 1.00 28.73 1711 LYS A CA 1
ATOM 609 C C . LYS A 1 82 ? -68.223 36.644 6.155 1.00 27.71 1711 LYS A C 1
ATOM 610 O O . LYS A 1 82 ? -67.592 36.831 5.112 1.00 27.39 1711 LYS A O 1
ATOM 616 N N . ASP A 1 83 ? -68.788 35.478 6.439 1.00 20.68 1712 ASP A N 1
ATOM 617 C CA . ASP A 1 83 ? -68.647 34.347 5.532 1.00 27.22 1712 ASP A CA 1
ATOM 618 C C . ASP A 1 83 ? -69.627 34.411 4.353 1.00 25.41 1712 ASP A C 1
ATOM 619 O O . ASP A 1 83 ? -69.650 33.517 3.523 1.00 25.66 1712 ASP A O 1
ATOM 624 N N . LEU A 1 84 ? -70.400 35.493 4.267 1.00 25.30 1713 LEU A N 1
ATOM 625 C CA . LEU A 1 84 ? -71.352 35.681 3.178 1.00 23.42 1713 LEU A CA 1
ATOM 626 C C . LEU A 1 84 ? -71.260 37.057 2.506 1.00 26.89 1713 LEU A C 1
ATOM 627 O O . LEU A 1 84 ? -71.969 37.310 1.533 1.00 25.94 1713 LEU A O 1
ATOM 632 N N . GLU A 1 85 ? -70.387 37.936 2.997 1.00 24.45 1714 GLU A N 1
ATOM 633 C CA . GLU A 1 85 ? -70.416 39.342 2.568 1.00 31.22 1714 GLU A CA 1
ATOM 634 C C . GLU A 1 85 ? -69.944 39.583 1.127 1.00 34.31 1714 GLU A C 1
ATOM 635 O O . GLU A 1 85 ? -70.175 40.655 0.572 1.00 32.06 1714 GLU A O 1
ATOM 641 N N . ALA A 1 86 ? -69.305 38.586 0.521 1.00 26.19 1715 ALA A N 1
ATOM 642 C CA . ALA A 1 86 ? -68.838 38.696 -0.860 1.00 25.74 1715 ALA A CA 1
ATOM 643 C C . ALA A 1 86 ? -69.965 38.448 -1.865 1.00 26.89 1715 ALA A C 1
ATOM 644 O O . ALA A 1 86 ? -69.760 38.585 -3.076 1.00 30.23 1715 ALA A O 1
ATOM 646 N N . PHE A 1 87 ? -71.150 38.091 -1.365 1.00 29.77 1716 PHE A N 1
ATOM 647 C CA . PHE A 1 87 ? -72.260 37.687 -2.226 1.00 22.29 1716 PHE A CA 1
ATOM 648 C C . PHE A 1 87 ? -73.507 38.544 -2.046 1.00 31.50 1716 PHE A C 1
ATOM 649 O O . PHE A 1 87 ? -73.772 39.057 -0.956 1.00 30.92 1716 PHE A O 1
ATOM 657 N N . ASN A 1 88 ? -74.270 38.666 -3.129 1.00 30.98 1717 ASN A N 1
ATOM 658 C CA . ASN A 1 88 ? -75.466 39.502 -3.199 1.00 30.42 1717 ASN A CA 1
ATOM 659 C C . ASN A 1 88 ? -76.691 38.631 -3.448 1.00 32.26 1717 ASN A C 1
ATOM 660 O O . ASN A 1 88 ? -76.795 37.998 -4.498 1.00 29.94 1717 ASN A O 1
ATOM 665 N N . PRO A 1 89 ? -77.618 38.598 -2.471 1.00 30.36 1718 PRO A N 1
ATOM 666 C CA . PRO A 1 89 ? -78.799 37.731 -2.412 1.00 32.14 1718 PRO A CA 1
ATOM 667 C C . PRO A 1 89 ? -79.750 37.845 -3.608 1.00 34.52 1718 PRO A C 1
ATOM 668 O O . PRO A 1 89 ? -80.484 36.886 -3.886 1.00 29.92 1718 PRO A O 1
ATOM 672 N N . GLU A 1 90 ? -79.739 38.985 -4.294 1.00 32.87 1719 GLU A N 1
ATOM 673 C CA . GLU A 1 90 ? -80.677 39.228 -5.385 1.00 34.77 1719 GLU A CA 1
ATOM 674 C C . GLU A 1 90 ? -80.010 39.161 -6.762 1.00 38.42 1719 GLU A C 1
ATOM 675 O O . GLU A 1 90 ? -80.670 39.333 -7.787 1.00 31.09 1719 GLU A O 1
ATOM 681 N N . SER A 1 91 ? -78.709 38.880 -6.784 1.00 35.76 1720 SER A N 1
ATOM 682 C CA . SER A 1 91 ? -77.936 38.954 -8.024 1.00 36.77 1720 SER A CA 1
ATOM 683 C C . SER A 1 91 ? -78.301 37.915 -9.090 1.00 42.12 1720 SER A C 1
ATOM 684 O O . SER A 1 91 ? -78.497 36.725 -8.793 1.00 36.50 1720 SER A O 1
ATOM 687 N N . LYS A 1 92 ? -78.363 38.371 -10.340 1.00 44.03 1721 LYS A N 1
ATOM 688 C CA . LYS A 1 92 ? -78.590 37.474 -11.473 1.00 46.90 1721 LYS A CA 1
ATOM 689 C C . LYS A 1 92 ? -77.295 36.994 -12.142 1.00 44.01 1721 LYS A C 1
ATOM 690 O O . LYS A 1 92 ? -77.344 36.220 -13.103 1.00 44.80 1721 LYS A O 1
ATOM 696 N N . GLU A 1 93 ? -76.144 37.454 -11.655 1.00 45.05 1722 GLU A N 1
ATOM 697 C CA . GLU A 1 93 ? -74.870 36.939 -12.169 1.00 42.47 1722 GLU A CA 1
ATOM 698 C C . GLU A 1 93 ? -74.762 35.433 -11.923 1.00 34.35 1722 GLU A C 1
ATOM 699 O O . GLU A 1 93 ? -75.346 34.895 -10.976 1.00 30.82 1722 GLU A O 1
ATOM 705 N N . LEU A 1 94 ? -74.020 34.756 -12.792 1.00 34.40 1723 LEU A N 1
ATOM 706 C CA . LEU A 1 94 ? -73.751 33.342 -12.614 1.00 35.62 1723 LEU A CA 1
ATOM 707 C C . LEU A 1 94 ? -72.373 33.156 -11.967 1.00 28.46 1723 LEU A C 1
ATOM 708 O O . LEU A 1 94 ? -71.452 33.922 -12.234 1.00 30.14 1723 LEU A O 1
ATOM 713 N N . LEU A 1 95 ? -72.267 32.167 -11.081 1.00 27.25 1724 LEU A N 1
ATOM 714 C CA . LEU A 1 95 ? -71.011 31.836 -10.421 1.00 22.13 1724 LEU A CA 1
ATOM 715 C C . LEU A 1 95 ? -70.596 30.459 -10.899 1.00 23.50 1724 LEU A C 1
ATOM 716 O O . LEU A 1 95 ? -71.455 29.639 -11.228 1.00 21.52 1724 LEU A O 1
ATOM 721 N N . ASP A 1 96 ? -69.287 30.211 -10.953 1.00 23.81 1725 ASP A N 1
ATOM 722 C CA . ASP A 1 96 ? -68.772 28.893 -11.319 1.00 16.19 1725 ASP A CA 1
ATOM 723 C C . ASP A 1 96 ? -68.333 28.135 -10.083 1.00 13.40 1725 ASP A C 1
ATOM 724 O O . ASP A 1 96 ? -67.648 28.680 -9.211 1.00 16.33 1725 ASP A O 1
ATOM 729 N N . LEU A 1 97 ? -68.785 26.889 -9.996 1.00 17.88 1726 LEU A N 1
ATOM 730 C CA . LEU A 1 97 ? -68.490 26.040 -8.869 1.00 16.90 1726 LEU A CA 1
ATOM 731 C C . LEU A 1 97 ? -67.627 24.921 -9.421 1.00 15.33 1726 LEU A C 1
ATOM 732 O O . LEU A 1 97 ? -67.901 24.405 -10.509 1.00 20.92 1726 LEU A O 1
ATOM 737 N N . VAL A 1 98 ? -66.569 24.566 -8.703 1.00 15.98 1727 VAL A N 1
ATOM 738 C CA . VAL A 1 98 ? -65.780 23.394 -9.086 1.00 13.13 1727 VAL A CA 1
ATOM 739 C C . VAL A 1 98 ? -66.011 22.288 -8.069 1.00 10.13 1727 VAL A C 1
ATOM 740 O O . VAL A 1 98 ? -66.002 22.539 -6.860 1.00 9.98 1727 VAL A O 1
ATOM 744 N N . GLU A 1 99 ? -66.231 21.063 -8.549 1.00 13.26 1728 GLU A N 1
ATOM 745 C CA . GLU A 1 99 ? -66.525 19.944 -7.651 1.00 19.35 1728 GLU A CA 1
ATOM 746 C C . GLU A 1 99 ? -65.337 19.663 -6.739 1.00 17.70 1728 GLU A C 1
ATOM 747 O O . GLU A 1 99 ? -64.194 19.665 -7.173 1.00 20.97 1728 GLU A O 1
ATOM 753 N N . PHE A 1 100 ? -65.621 19.430 -5.467 1.00 15.57 1729 PHE A N 1
ATOM 754 C CA . PHE A 1 100 ? -64.591 19.421 -4.446 1.00 18.45 1729 PHE A CA 1
ATOM 755 C C . PHE A 1 100 ? -63.990 18.017 -4.248 1.00 21.49 1729 PHE A C 1
ATOM 756 O O . PHE A 1 100 ? -64.418 17.254 -3.380 1.00 21.17 1729 PHE A O 1
ATOM 764 N N . THR A 1 101 ? -62.982 17.693 -5.056 1.00 23.55 1730 THR A N 1
ATOM 765 C CA . THR A 1 101 ? -62.380 16.356 -5.065 1.00 25.38 1730 THR A CA 1
ATOM 766 C C . THR A 1 101 ? -61.045 16.349 -4.341 1.00 22.77 1730 THR A C 1
ATOM 767 O O . THR A 1 101 ? -60.470 17.407 -4.077 1.00 14.98 1730 THR A O 1
ATOM 771 N N . ASN A 1 102 ? -60.544 15.155 -4.034 1.00 22.68 1731 ASN A N 1
ATOM 772 C CA . ASN A 1 102 ? -59.224 15.032 -3.432 1.00 14.38 1731 ASN A CA 1
ATOM 773 C C . ASN A 1 102 ? -58.155 15.632 -4.323 1.00 15.18 1731 ASN A C 1
ATOM 774 O O . ASN A 1 102 ? -57.177 16.201 -3.830 1.00 16.14 1731 ASN A O 1
ATOM 779 N N . GLU A 1 103 ? -58.327 15.492 -5.637 1.00 14.72 1732 GLU A N 1
ATOM 780 C CA . GLU A 1 103 ? -57.370 16.070 -6.585 1.00 20.25 1732 GLU A CA 1
ATOM 781 C C . GLU A 1 103 ? -57.222 17.580 -6.405 1.00 14.46 1732 GLU A C 1
ATOM 782 O O . GLU A 1 103 ? -56.118 18.133 -6.488 1.00 13.88 1732 GLU A O 1
ATOM 788 N N . ILE A 1 104 ? -58.342 18.250 -6.159 1.00 18.39 1733 ILE A N 1
ATOM 789 C CA . ILE A 1 104 ? -58.336 19.707 -6.011 1.00 10.47 1733 ILE A CA 1
ATOM 790 C C . ILE A 1 104 ? -57.677 20.072 -4.700 1.00 10.51 1733 ILE A C 1
ATOM 791 O O . ILE A 1 104 ? -56.847 20.976 -4.644 1.00 14.73 1733 ILE A O 1
ATOM 796 N N . GLN A 1 105 ? -58.045 19.348 -3.647 1.00 12.62 1734 GLN A N 1
ATOM 797 C CA . GLN A 1 105 ? -57.430 19.551 -2.347 1.00 13.52 1734 GLN A CA 1
ATOM 798 C C . GLN A 1 105 ? -55.919 19.426 -2.475 1.00 16.14 1734 GLN A C 1
ATOM 799 O O . GLN A 1 105 ? -55.186 20.285 -1.983 1.00 14.77 1734 GLN A O 1
ATOM 805 N N . THR A 1 106 ? -55.467 18.366 -3.154 1.00 14.20 1735 THR A N 1
ATOM 806 C CA . THR A 1 106 ? -54.032 18.152 -3.391 1.00 17.74 1735 THR A CA 1
ATOM 807 C C . THR A 1 106 ? -53.375 19.259 -4.184 1.00 13.28 1735 THR A C 1
ATOM 808 O O . THR A 1 106 ? -52.327 19.771 -3.786 1.00 16.45 1735 THR A O 1
ATOM 812 N N . LEU A 1 107 ? -53.982 19.621 -5.313 1.00 18.45 1736 LEU A N 1
ATOM 813 C CA . LEU A 1 107 ? -53.499 20.733 -6.134 1.00 17.92 1736 LEU A CA 1
ATOM 814 C C . LEU A 1 107 ? -53.295 22.000 -5.320 1.00 19.27 1736 LEU A C 1
ATOM 815 O O . LEU A 1 107 ? -52.336 22.744 -5.542 1.00 17.29 1736 LEU A O 1
ATOM 820 N N . LEU A 1 108 ? -54.183 22.231 -4.357 1.00 14.69 1737 LEU A N 1
ATOM 821 C CA . LEU A 1 108 ? -54.149 23.479 -3.589 1.00 13.76 1737 LEU A CA 1
ATOM 822 C C . LEU A 1 108 ? -53.237 23.397 -2.358 1.00 20.88 1737 LEU A C 1
ATOM 823 O O . LEU A 1 108 ? -53.215 24.316 -1.526 1.00 19.90 1737 LEU A O 1
ATOM 828 N N . GLY A 1 109 ? -52.487 22.297 -2.258 1.00 22.13 1738 GLY A N 1
ATOM 829 C CA . GLY A 1 109 ? -51.373 22.194 -1.328 1.00 21.67 1738 GLY A CA 1
ATOM 830 C C . GLY A 1 109 ? -51.596 21.410 -0.050 1.00 19.46 1738 GLY A C 1
ATOM 831 O O . GLY A 1 109 ? -50.733 21.399 0.833 1.00 15.84 1738 GLY A O 1
ATOM 832 N N . SER A 1 110 ? -52.755 20.773 0.073 1.00 14.60 1739 SER A N 1
ATOM 833 C CA . SER A 1 110 ? -53.104 20.091 1.311 1.00 15.84 1739 SER A CA 1
ATOM 834 C C . SER A 1 110 ? -52.723 18.627 1.205 1.00 20.86 1739 SER A C 1
ATOM 835 O O . SER A 1 110 ? -52.400 18.145 0.117 1.00 16.23 1739 SER A O 1
ATOM 838 N N . SER A 1 111 ? -52.797 17.926 2.335 1.00 18.70 1740 SER A N 1
ATOM 839 C CA . SER A 1 111 ? -52.634 16.478 2.360 1.00 25.38 1740 SER A CA 1
ATOM 840 C C . SER A 1 111 ? -53.917 15.896 2.896 1.00 21.89 1740 SER A C 1
ATOM 841 O O . SER A 1 111 ? -54.500 16.452 3.832 1.00 25.27 1740 SER A O 1
ATOM 844 N N . VAL A 1 112 ? -54.365 14.782 2.323 1.00 22.90 1741 VAL A N 1
ATOM 845 C CA . VAL A 1 112 ? -55.597 14.153 2.801 1.00 21.51 1741 VAL A CA 1
ATOM 846 C C . VAL A 1 112 ? -55.281 12.870 3.547 1.00 29.34 1741 VAL A C 1
ATOM 847 O O . VAL A 1 112 ? -54.599 11.995 3.014 1.00 30.88 1741 VAL A O 1
ATOM 851 N N . GLU A 1 113 ? -55.768 12.771 4.782 1.00 31.69 1742 GLU A N 1
ATOM 852 C CA . GLU A 1 113 ? -55.485 11.621 5.634 1.00 27.49 1742 GLU A CA 1
ATOM 853 C C . GLU A 1 113 ? -56.750 10.843 5.938 1.00 31.77 1742 GLU A C 1
ATOM 854 O O . GLU A 1 113 ? -57.845 11.414 6.040 1.00 27.83 1742 GLU A O 1
ATOM 860 N N . TRP A 1 114 ? -56.597 9.534 6.098 1.00 32.69 1743 TRP A N 1
ATOM 861 C CA . TRP A 1 114 ? -57.724 8.665 6.411 1.00 31.33 1743 TRP A CA 1
ATOM 862 C C . TRP A 1 114 ? -57.558 7.971 7.756 1.00 38.18 1743 TRP A C 1
ATOM 863 O O . TRP A 1 114 ? -56.537 7.304 8.003 1.00 33.33 1743 TRP A O 1
ATOM 874 N N . LEU A 1 115 ? -58.560 8.137 8.619 1.00 26.66 1744 LEU A N 1
ATOM 875 C CA . LEU A 1 115 ? -58.577 7.493 9.927 1.00 32.07 1744 LEU A CA 1
ATOM 876 C C . LEU A 1 115 ? -59.468 6.259 9.884 1.00 38.08 1744 LEU A C 1
ATOM 877 O O . LEU A 1 115 ? -60.634 6.334 9.497 1.00 32.47 1744 LEU A O 1
ATOM 882 N N . HIS A 1 116 ? -58.895 5.127 10.279 1.00 41.11 1745 HIS A N 1
ATOM 883 C CA . HIS A 1 116 ? -59.576 3.836 10.256 1.00 42.18 1745 HIS A CA 1
ATOM 884 C C . HIS A 1 116 ? -59.875 3.422 11.699 1.00 46.15 1745 HIS A C 1
ATOM 885 O O . HIS A 1 116 ? -59.361 4.046 12.634 1.00 37.54 1745 HIS A O 1
ATOM 892 N N . PRO A 1 117 ? -60.718 2.386 11.893 1.00 52.33 1746 PRO A N 1
ATOM 893 C CA . PRO A 1 117 ? -61.044 1.957 13.263 1.00 54.01 1746 PRO A CA 1
ATOM 894 C C . PRO A 1 117 ? -59.817 1.629 14.118 1.00 50.34 1746 PRO A C 1
ATOM 895 O O . PRO A 1 117 ? -59.908 1.707 15.347 1.00 51.54 1746 PRO A O 1
ATOM 899 N N . SER A 1 118 ? -58.698 1.279 13.483 1.00 48.74 1747 SER A N 1
ATOM 900 C CA . SER A 1 118 ? -57.484 0.904 14.209 1.00 49.86 1747 SER A CA 1
ATOM 901 C C . SER A 1 118 ? -56.265 1.761 13.834 1.00 49.27 1747 SER A C 1
ATOM 902 O O . SER A 1 118 ? -56.311 2.527 12.866 1.00 45.61 1747 SER A O 1
ATOM 905 N N . ASP A 1 119 ? -55.187 1.624 14.609 1.00 44.79 1748 ASP A N 1
ATOM 906 C CA . ASP A 1 119 ? -53.963 2.408 14.415 1.00 40.84 1748 ASP A CA 1
ATOM 907 C C . ASP A 1 119 ? -52.865 1.594 13.730 1.00 42.24 1748 ASP A C 1
ATOM 908 O O . ASP A 1 119 ? -51.943 2.136 13.113 1.00 36.79 1748 ASP A O 1
ATOM 914 N N . THR B 2 3 ? -72.060 14.446 -0.925 1.00 32.55 165 THR B N 1
ATOM 915 C CA . THR B 2 3 ? -71.404 14.299 0.372 1.00 38.96 165 THR B CA 1
ATOM 916 C C . THR B 2 3 ? -72.047 15.123 1.492 1.00 38.88 165 THR B C 1
ATOM 917 O O . THR B 2 3 ? -72.910 15.989 1.264 1.00 33.50 165 THR B O 1
ATOM 921 N N . ARG B 2 4 ? -71.596 14.842 2.709 1.00 34.08 166 ARG B N 1
ATOM 922 C CA . ARG B 2 4 ? -72.040 15.556 3.891 1.00 31.18 166 ARG B CA 1
ATOM 923 C C . ARG B 2 4 ? -71.257 16.849 4.008 1.00 26.66 166 ARG B C 1
ATOM 924 O O . ARG B 2 4 ? -70.196 17.002 3.384 1.00 21.46 166 ARG B O 1
ATOM 932 N N . GLU B 2 5 ? -71.786 17.780 4.802 1.00 24.54 167 GLU B N 1
ATOM 933 C CA . GLU B 2 5 ? -71.117 19.045 5.033 1.00 25.09 167 GLU B CA 1
ATOM 934 C C . GLU B 2 5 ? -69.709 18.844 5.600 1.00 18.56 167 GLU B C 1
ATOM 935 O O . GLU B 2 5 ? -69.468 17.963 6.451 1.00 18.10 167 GLU B O 1
ATOM 941 N N . GLN B 2 6 ? -68.807 19.685 5.105 1.00 17.44 168 GLN B N 1
ATOM 942 C CA . GLN B 2 6 ? -67.441 19.816 5.591 1.00 22.10 168 GLN B CA 1
ATOM 943 C C . GLN B 2 6 ? -67.356 21.085 6.418 1.00 25.95 168 GLN B C 1
ATOM 944 O O . GLN B 2 6 ? -68.080 22.048 6.153 1.00 20.68 168 GLN B O 1
ATOM 950 N N . LEU B 2 7 ? -66.482 21.113 7.417 1.00 19.24 169 LEU B N 1
ATOM 951 C CA . LEU B 2 7 ? -66.229 22.377 8.106 1.00 17.52 169 LEU B CA 1
ATOM 952 C C . LEU B 2 7 ? -64.735 22.565 8.328 1.00 16.92 169 LEU B C 1
ATOM 953 O O . LEU B 2 7 ? -63.967 21.596 8.303 1.00 13.45 169 LEU B O 1
ATOM 958 N N . ASN B 2 8 ? -64.345 23.810 8.557 1.00 13.46 170 ASN B N 1
ATOM 959 C CA . ASN B 2 8 ? -62.938 24.190 8.668 1.00 14.99 170 ASN B CA 1
ATOM 960 C C . ASN B 2 8 ? -62.519 24.468 10.099 1.00 15.99 170 ASN B C 1
ATOM 961 O O . ASN B 2 8 ? -63.192 25.211 10.818 1.00 15.98 170 ASN B O 1
ATOM 966 N N . LEU B 2 9 ? -61.393 23.881 10.496 1.00 14.02 171 LEU B N 1
ATOM 967 C CA . LEU B 2 9 ? -60.823 24.103 11.816 1.00 17.42 171 LEU B CA 1
ATOM 968 C C . LEU B 2 9 ? -59.435 24.752 11.717 1.00 17.41 171 LEU B C 1
ATOM 969 O O . LEU B 2 9 ? -58.741 24.620 10.700 1.00 16.71 171 LEU B O 1
ATOM 974 N N . CYS B 2 10 ? -59.036 25.446 12.774 1.00 17.80 172 CYS B N 1
ATOM 975 C CA . CYS B 2 10 ? -57.642 25.854 12.922 1.00 20.98 172 CYS B CA 1
ATOM 976 C C . CYS B 2 10 ? -57.208 25.440 14.310 1.00 21.54 172 CYS B C 1
ATOM 977 O O . CYS B 2 10 ? -57.863 25.776 15.296 1.00 21.80 172 CYS B O 1
ATOM 980 N N . LEU B 2 11 ? -56.119 24.687 14.383 1.00 20.20 173 LEU B N 1
ATOM 981 C CA . LEU B 2 11 ? -55.640 24.154 15.652 1.00 22.76 173 LEU B CA 1
ATOM 982 C C . LEU B 2 11 ? -54.424 24.937 16.155 1.00 35.27 173 LEU B C 1
ATOM 983 O O . LEU B 2 11 ? -53.589 25.403 15.371 1.00 30.08 173 LEU B O 1
ATOM 988 N N . GLU B 2 12 ? -54.339 25.076 17.472 1.00 38.00 174 GLU B N 1
ATOM 989 C CA . GLU B 2 12 ? -53.338 25.918 18.106 1.00 32.62 174 GLU B CA 1
ATOM 990 C C . GLU B 2 12 ? -52.769 25.191 19.315 1.00 37.76 174 GLU B C 1
ATOM 991 O O . GLU B 2 12 ? -53.519 24.642 20.121 1.00 33.88 174 GLU B O 1
ATOM 997 N N . ARG B 2 13 ? -51.442 25.152 19.426 1.00 37.68 175 ARG B N 1
ATOM 998 C CA . ARG B 2 13 ? -50.812 24.570 20.604 1.00 38.32 175 ARG B CA 1
ATOM 999 C C . ARG B 2 13 ? -50.961 25.538 21.761 1.00 44.85 175 ARG B C 1
ATOM 1000 O O . ARG B 2 13 ? -50.905 26.759 21.577 1.00 49.29 175 ARG B O 1
ATOM 1008 N N . LEU B 2 14 ? -51.177 25.007 22.955 1.00 40.55 176 LEU B N 1
ATOM 1009 C CA . LEU B 2 14 ? -51.175 25.866 24.130 1.00 51.89 176 LEU B CA 1
ATOM 1010 C C . LEU B 2 14 ? -50.245 25.323 25.212 1.00 51.69 176 LEU B C 1
ATOM 1011 O O . LEU B 2 14 ? -49.797 24.177 25.147 1.00 48.76 176 LEU B O 1
ATOM 1016 N N . SER B 2 15 ? -49.956 26.165 26.198 1.00 51.37 177 SER B N 1
ATOM 1017 C CA . SER B 2 15 ? -49.099 25.801 27.317 1.00 51.86 177 SER B CA 1
ATOM 1018 C C . SER B 2 15 ? -49.638 24.613 28.109 1.00 51.03 177 SER B C 1
ATOM 1019 O O . SER B 2 15 ? -48.954 23.601 28.266 1.00 48.05 177 SER B O 1
ATOM 1022 N N . SER B 2 23 ? -42.725 19.916 20.963 1.00 58.44 185 SER B N 1
ATOM 1023 C CA . SER B 2 23 ? -43.271 19.049 19.919 1.00 59.44 185 SER B CA 1
ATOM 1024 C C . SER B 2 23 ? -44.559 19.649 19.341 1.00 64.29 185 SER B C 1
ATOM 1025 O O . SER B 2 23 ? -45.637 19.564 19.943 1.00 62.13 185 SER B O 1
ATOM 1028 N N . VAL B 2 24 ? -44.434 20.249 18.163 1.00 60.38 186 VAL B N 1
ATOM 1029 C CA . VAL B 2 24 ? -45.508 21.047 17.574 1.00 62.12 186 VAL B CA 1
ATOM 1030 C C . VAL B 2 24 ? -46.078 20.378 16.317 1.00 60.21 186 VAL B C 1
ATOM 1031 O O . VAL B 2 24 ? -45.452 19.486 15.739 1.00 58.15 186 VAL B O 1
ATOM 1035 N N . LEU B 2 25 ? -47.284 20.786 15.923 1.00 58.14 187 LEU B N 1
ATOM 1036 C CA . LEU B 2 25 ? -47.890 20.365 14.662 1.00 56.89 187 LEU B CA 1
ATOM 1037 C C . LEU B 2 25 ? -47.052 20.781 13.446 1.00 54.11 187 LEU B C 1
ATOM 1038 O O . LEU B 2 25 ? -45.825 20.891 13.509 1.00 52.52 187 LEU B O 1
ATOM 1043 N N . GLN B 2 26 ? -47.739 20.985 12.329 1.00 49.84 188 GLN B N 1
ATOM 1044 C CA . GLN B 2 26 ? -47.110 21.327 11.065 1.00 43.70 188 GLN B CA 1
ATOM 1045 C C . GLN B 2 26 ? -48.148 22.057 10.233 1.00 40.04 188 GLN B C 1
ATOM 1046 O O . GLN B 2 26 ? -47.998 23.231 9.903 1.00 34.26 188 GLN B O 1
ATOM 1052 N N . ASN B 2 27 ? -49.216 21.339 9.912 1.00 32.67 189 ASN B N 1
ATOM 1053 C CA . ASN B 2 27 ? -50.293 21.883 9.115 1.00 26.26 189 ASN B CA 1
ATOM 1054 C C . ASN B 2 27 ? -51.514 22.105 9.995 1.00 25.49 189 ASN B C 1
ATOM 1055 O O . ASN B 2 27 ? -52.298 21.186 10.226 1.00 25.59 189 ASN B O 1
ATOM 1060 N N . LYS B 2 28 ? -51.669 23.325 10.497 1.00 15.30 190 LYS B N 1
ATOM 1061 C CA . LYS B 2 28 ? -52.650 23.562 11.547 1.00 27.30 190 LYS B CA 1
ATOM 1062 C C . LYS B 2 28 ? -54.096 23.743 11.069 1.00 19.67 190 LYS B C 1
ATOM 1063 O O . LYS B 2 28 ? -55.006 23.703 11.891 1.00 23.71 190 LYS B O 1
ATOM 1069 N N . TYR B 2 29 ? -54.313 23.934 9.768 1.00 15.91 191 TYR B N 1
ATOM 1070 C CA . TYR B 2 29 ? -55.685 24.047 9.250 1.00 20.08 191 TYR B CA 1
ATOM 1071 C C . TYR B 2 29 ? -56.219 22.673 8.888 1.00 19.97 191 TYR B C 1
ATOM 1072 O O . TYR B 2 29 ? -55.583 21.923 8.144 1.00 14.72 191 TYR B O 1
ATOM 1081 N N . VAL B 2 30 ? -57.405 22.364 9.400 1.00 16.35 192 VAL B N 1
ATOM 1082 C CA . VAL B 2 30 ? -57.985 21.044 9.249 1.00 13.99 192 VAL B CA 1
ATOM 1083 C C . VAL B 2 30 ? -59.406 21.137 8.696 1.00 16.34 192 VAL B C 1
ATOM 1084 O O . VAL B 2 30 ? -60.231 21.875 9.233 1.00 16.37 192 VAL B O 1
ATOM 1088 N N . ARG B 2 31 ? -59.682 20.427 7.606 1.00 17.71 193 ARG B N 1
ATOM 1089 C CA . ARG B 2 31 ? -61.055 20.297 7.125 1.00 14.87 193 ARG B CA 1
ATOM 1090 C C . ARG B 2 31 ? -61.536 18.876 7.439 1.00 19.02 193 ARG B C 1
ATOM 1091 O O . ARG B 2 31 ? -60.814 17.894 7.200 1.00 14.25 193 ARG B O 1
ATOM 1099 N N . CYS B 2 32 ? -62.751 18.763 7.969 1.00 14.54 194 CYS B N 1
ATOM 1100 C CA . CYS B 2 32 ? -63.324 17.451 8.249 1.00 18.16 194 CYS B CA 1
ATOM 1101 C C . CYS B 2 32 ? -64.832 17.431 8.099 1.00 21.87 194 CYS B C 1
ATOM 1102 O O . CYS B 2 32 ? -65.469 18.469 7.973 1.00 15.30 194 CYS B O 1
ATOM 1105 N N . SER B 2 33 ? -65.382 16.222 8.114 1.00 18.47 195 SER B N 1
ATOM 1106 C CA . SER B 2 33 ? -66.815 16.017 8.088 1.00 20.38 195 SER B CA 1
ATOM 1107 C C . SER B 2 33 ? -67.463 16.581 9.349 1.00 19.29 195 SER B C 1
ATOM 1108 O O . SER B 2 33 ? -66.852 16.576 10.430 1.00 18.35 195 SER B O 1
ATOM 1111 N N . VAL B 2 34 ? -68.695 17.071 9.210 1.00 18.43 196 VAL B N 1
ATOM 1112 C CA . VAL B 2 34 ? -69.398 17.642 10.350 1.00 20.29 196 VAL B CA 1
ATOM 1113 C C . VAL B 2 34 ? -69.640 16.592 11.416 1.00 16.78 196 VAL B C 1
ATOM 1114 O O . VAL B 2 34 ? -69.750 16.913 12.597 1.00 22.30 196 VAL B O 1
ATOM 1118 N N . ARG B 2 35 ? -69.696 15.337 11.002 1.00 18.36 197 ARG B N 1
ATOM 1119 C CA . ARG B 2 35 ? -69.907 14.239 11.947 1.00 30.49 197 ARG B CA 1
ATOM 1120 C C . ARG B 2 35 ? -68.627 13.739 12.625 1.00 28.18 197 ARG B C 1
ATOM 1121 O O . ARG B 2 35 ? -68.709 12.913 13.533 1.00 18.76 197 ARG B O 1
ATOM 1129 N N . ALA B 2 36 ? -67.457 14.232 12.206 1.00 19.80 198 ALA B N 1
ATOM 1130 C CA . ALA B 2 36 ? -66.216 13.817 12.853 1.00 20.91 198 ALA B CA 1
ATOM 1131 C C . ALA B 2 36 ? -66.285 14.158 14.330 1.00 20.87 198 ALA B C 1
ATOM 1132 O O . ALA B 2 36 ? -66.776 15.222 14.691 1.00 23.59 198 ALA B O 1
ATOM 1134 N N . GLU B 2 37 ? -65.795 13.266 15.186 1.00 19.46 199 GLU B N 1
ATOM 1135 C CA . GLU B 2 37 ? -65.898 13.495 16.625 1.00 20.96 199 GLU B CA 1
ATOM 1136 C C . GLU B 2 37 ? -64.549 13.805 17.257 1.00 25.84 199 GLU B C 1
ATOM 1137 O O . GLU B 2 37 ? -63.517 13.479 16.682 1.00 25.62 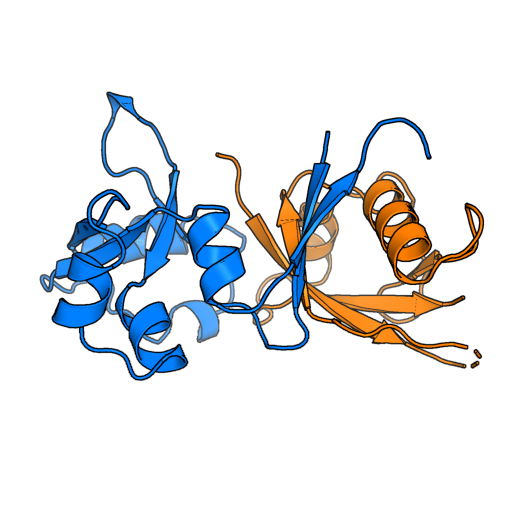199 GLU B O 1
ATOM 1143 N N . VAL B 2 38 ? -64.573 14.462 18.419 1.00 23.60 200 VAL B N 1
ATOM 1144 C CA . VAL B 2 38 ? -63.363 14.835 19.139 1.00 25.42 200 VAL B CA 1
ATOM 1145 C C . VAL B 2 38 ? -62.381 13.670 19.227 1.00 28.06 200 VAL B C 1
ATOM 1146 O O . VAL B 2 38 ? -61.180 13.846 18.991 1.00 30.85 200 VAL B O 1
ATOM 1150 N N . ARG B 2 39 ? -62.898 12.480 19.520 1.00 27.67 201 ARG B N 1
ATOM 1151 C CA . ARG B 2 39 ? -62.066 11.277 19.620 1.00 30.42 201 ARG B CA 1
ATOM 1152 C C . ARG B 2 39 ? -61.354 10.932 18.312 1.00 30.11 201 ARG B C 1
ATOM 1153 O O . ARG B 2 39 ? -60.227 10.429 18.323 1.00 27.44 201 ARG B O 1
ATOM 1161 N N . HIS B 2 40 ? -62.004 11.203 17.184 1.00 23.43 202 HIS B N 1
ATOM 1162 C CA . HIS B 2 40 ? -61.405 10.877 15.894 1.00 26.10 202 HIS B CA 1
ATOM 1163 C C . HIS B 2 40 ? -60.265 11.839 15.588 1.00 29.68 202 HIS B C 1
ATOM 1164 O O . HIS B 2 40 ? -59.194 11.442 15.116 1.00 26.37 202 HIS B O 1
ATOM 1171 N N . LEU B 2 41 ? -60.508 13.113 15.860 1.00 25.27 203 LEU B N 1
ATOM 1172 C CA . LEU B 2 41 ? -59.505 14.140 15.617 1.00 24.79 203 LEU B CA 1
ATOM 1173 C C . LEU B 2 41 ? -58.277 13.924 16.499 1.00 28.30 203 LEU B C 1
ATOM 1174 O O . LEU B 2 41 ? -57.154 14.088 16.039 1.00 21.12 203 LEU B O 1
ATOM 1179 N N . ARG B 2 42 ? -58.502 13.551 17.758 1.00 29.11 204 ARG B N 1
ATOM 1180 C CA . ARG B 2 42 ? -57.423 13.215 18.680 1.00 33.77 204 ARG B CA 1
ATOM 1181 C C . ARG B 2 42 ? -56.506 12.129 18.128 1.00 27.07 204 ARG B C 1
ATOM 1182 O O . ARG B 2 42 ? -55.293 12.193 18.294 1.00 35.52 204 ARG B O 1
ATOM 1190 N N . ARG B 2 43 ? -5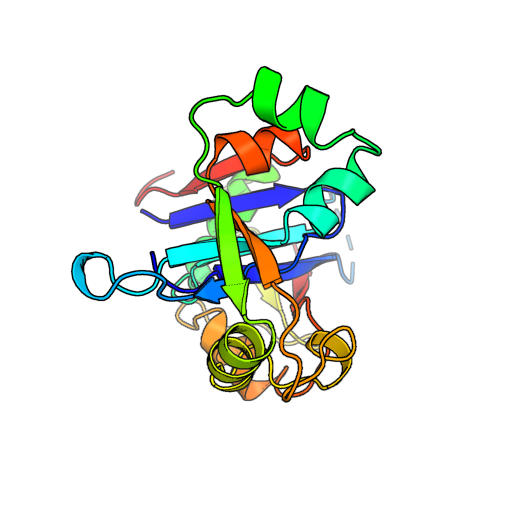7.081 11.139 17.465 1.00 30.67 205 ARG B N 1
ATOM 1191 C CA . ARG B 2 43 ? -56.277 10.037 16.955 1.00 34.51 205 ARG B CA 1
ATOM 1192 C C . ARG B 2 43 ? -55.563 10.423 15.672 1.00 35.11 205 ARG B C 1
ATOM 1193 O O . ARG B 2 43 ? -54.440 9.970 15.430 1.00 27.21 205 ARG B O 1
ATOM 1201 N N . VAL B 2 44 ? -56.210 11.244 14.844 1.00 24.40 206 VAL B N 1
ATOM 1202 C CA . VAL B 2 44 ? -55.623 11.599 13.554 1.00 28.98 206 VAL B CA 1
ATOM 1203 C C . VAL B 2 44 ? -54.425 12.505 13.821 1.00 26.78 206 VAL B C 1
ATOM 1204 O O . VAL B 2 44 ? -53.393 12.416 13.149 1.00 28.89 206 VAL B O 1
ATOM 1208 N N . LEU B 2 45 ? -54.555 13.330 14.854 1.00 25.56 207 LEU B N 1
ATOM 1209 C CA . LEU B 2 45 ? -53.501 14.231 15.278 1.00 28.24 207 LEU B CA 1
ATOM 1210 C C . LEU B 2 45 ? -52.313 13.454 15.822 1.00 27.06 207 LEU B C 1
ATOM 1211 O O . LEU B 2 45 ? -51.158 13.787 15.529 1.00 30.20 207 LEU B O 1
ATOM 1216 N N . CYS B 2 46 ? -52.602 12.446 16.642 1.00 30.08 208 CYS B N 1
ATOM 1217 C CA . CYS B 2 46 ? -51.574 11.543 17.138 1.00 30.02 208 CYS B CA 1
ATOM 1218 C C . CYS B 2 46 ? -50.784 10.967 15.975 1.00 27.43 208 CYS B C 1
ATOM 1219 O O . CYS B 2 46 ? -49.567 10.928 16.026 1.00 33.57 208 CYS B O 1
ATOM 1222 N N . HIS B 2 47 ? -51.475 10.541 14.921 1.00 30.78 209 HIS B N 1
ATOM 1223 C CA . HIS B 2 47 ? -50.803 9.945 13.763 1.00 29.68 209 HIS B CA 1
ATOM 1224 C C . HIS B 2 47 ? -49.826 10.895 13.084 1.00 35.77 209 HIS B C 1
ATOM 1225 O O . HIS B 2 47 ? -48.723 10.480 12.691 1.00 33.66 209 HIS B O 1
ATOM 1232 N N . ARG B 2 48 ? -50.242 12.156 12.938 1.00 29.96 210 ARG B N 1
ATOM 1233 C CA . ARG B 2 48 ? -49.461 13.179 12.246 1.00 29.02 210 ARG B CA 1
ATOM 1234 C C . ARG B 2 48 ? -48.279 13.601 13.079 1.00 25.36 210 ARG B C 1
ATOM 1235 O O . ARG B 2 48 ? -47.205 13.864 12.546 1.00 32.99 210 ARG B O 1
ATOM 1243 N N . LEU B 2 49 ? -48.480 13.691 14.388 1.00 19.17 211 LEU B N 1
ATOM 1244 C CA . LEU B 2 49 ? -47.391 14.048 15.287 1.00 29.02 211 LEU B CA 1
ATOM 1245 C C . LEU B 2 49 ? -46.505 12.829 15.586 1.00 37.47 211 LEU B C 1
ATOM 1246 O O . LEU B 2 49 ? -45.465 12.952 16.244 1.00 31.80 211 LEU B O 1
ATOM 1251 N N . MET B 2 50 ? -46.923 11.661 15.090 1.00 29.47 212 MET B N 1
ATOM 1252 C CA . MET B 2 50 ? -46.230 10.401 15.361 1.00 35.43 212 MET B CA 1
ATOM 1253 C C . MET B 2 50 ? -46.111 10.133 16.864 1.00 34.67 212 MET B C 1
ATOM 1254 O O . MET B 2 50 ? -45.008 10.035 17.403 1.00 39.61 212 MET B O 1
ATOM 1259 N N . LEU B 2 51 ? -47.264 10.018 17.526 1.00 31.78 213 LEU B N 1
ATOM 1260 C CA . LEU B 2 51 ? -47.347 9.742 18.961 1.00 26.47 213 LEU B CA 1
ATOM 1261 C C . LEU B 2 51 ? -48.116 8.436 19.162 1.00 35.15 213 LEU B C 1
ATOM 1262 O O . LEU B 2 51 ? -48.840 7.995 18.255 1.00 38.83 213 LEU B O 1
ATOM 1267 N N . ASN B 2 52 ? -47.965 7.820 20.340 1.00 35.88 214 ASN B N 1
ATOM 1268 C CA . ASN B 2 52 ? -48.839 6.713 20.758 1.00 36.20 214 ASN B CA 1
ATOM 1269 C C . ASN B 2 52 ? -50.280 7.219 20.908 1.00 41.79 214 ASN B C 1
ATOM 1270 O O . ASN B 2 52 ? -50.526 8.426 20.829 1.00 40.27 214 ASN B O 1
ATOM 1275 N N . PRO B 2 53 ? -51.244 6.302 21.124 1.00 45.86 215 PRO B N 1
ATOM 1276 C CA . PRO B 2 53 ? -52.618 6.789 21.341 1.00 42.44 215 PRO B CA 1
ATOM 1277 C C . PRO B 2 53 ? -52.824 7.464 22.705 1.00 44.96 215 PRO B C 1
ATOM 1278 O O . PRO B 2 53 ? -52.156 7.097 23.673 1.00 41.84 215 PRO B O 1
ATOM 1282 N N . GLN B 2 54 ? -53.735 8.438 22.758 1.00 41.99 216 GLN B N 1
ATOM 1283 C CA . GLN B 2 54 ? -54.118 9.155 23.989 1.00 44.51 216 GLN B CA 1
ATOM 1284 C C . GLN B 2 54 ? -53.096 10.170 24.499 1.00 47.52 216 GLN B C 1
ATOM 1285 O O . GLN B 2 54 ?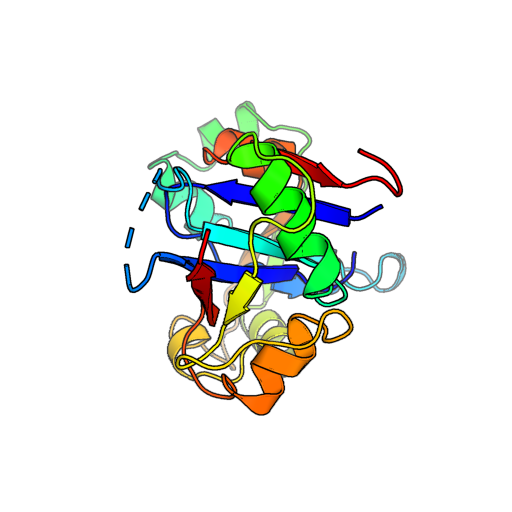 -53.036 10.449 25.698 1.00 49.59 216 GLN B O 1
ATOM 1291 N N . HIS B 2 55 ? -52.314 10.742 23.592 1.00 47.32 217 HIS B N 1
ATOM 1292 C CA . HIS B 2 55 ? -51.312 11.726 23.985 1.00 45.83 217 HIS B CA 1
ATOM 1293 C C . HIS B 2 55 ? -51.698 13.128 23.552 1.00 45.25 217 HIS B C 1
ATOM 1294 O O . HIS B 2 55 ? -50.991 14.094 23.843 1.00 46.14 217 HIS B O 1
ATOM 1301 N N . VAL B 2 56 ? -52.822 13.235 22.852 1.00 44.31 218 VAL B N 1
ATOM 1302 C CA . VAL B 2 56 ? -53.344 14.537 22.470 1.00 41.40 218 VAL B CA 1
ATOM 1303 C C . VAL B 2 56 ? -54.765 14.676 22.978 1.00 40.63 218 VAL B C 1
ATOM 1304 O O . VAL B 2 56 ? -55.618 13.832 22.701 1.00 44.34 218 VAL B O 1
ATOM 1308 N N . GLN B 2 57 ? -55.010 15.728 23.748 1.00 39.03 219 GLN B N 1
ATOM 1309 C CA . GLN B 2 57 ? -56.365 16.060 24.139 1.00 44.00 219 GLN B CA 1
ATOM 1310 C C . GLN B 2 57 ? -56.755 17.292 23.363 1.00 40.15 219 GLN B C 1
ATOM 1311 O O . GLN B 2 57 ? -55.889 18.055 22.931 1.00 39.71 219 GLN B O 1
ATOM 1317 N N . LEU B 2 58 ? -58.055 17.473 23.169 1.00 41.16 220 LEU B N 1
ATOM 1318 C CA . LEU B 2 58 ? -58.571 18.626 22.443 1.00 34.67 220 LEU B CA 1
ATOM 1319 C C . LEU B 2 58 ? -59.273 19.571 23.406 1.00 35.59 220 LEU B C 1
ATOM 1320 O O . LEU B 2 58 ? -59.960 19.122 24.327 1.00 30.48 220 LEU B O 1
ATOM 1325 N N . LEU B 2 59 ? -59.106 20.876 23.199 1.00 30.62 221 LEU B N 1
ATOM 1326 C CA . LEU B 2 59 ? -59.710 21.846 24.094 1.00 29.49 221 LEU B CA 1
ATOM 1327 C C . LEU B 2 59 ? -60.367 23.018 23.359 1.00 33.33 221 LEU B C 1
ATOM 1328 O O . LEU B 2 59 ? -59.999 23.357 22.236 1.00 32.69 221 LEU B O 1
ATOM 1333 N N . PHE B 2 60 ? -61.366 23.617 23.993 1.00 34.38 222 PHE B N 1
ATOM 1334 C CA . PHE B 2 60 ? -61.869 24.900 23.539 1.00 35.55 222 PHE B CA 1
ATOM 1335 C C . PHE B 2 60 ? -61.866 25.843 24.727 1.00 36.84 222 PHE B C 1
ATOM 1336 O O . PHE B 2 60 ? -62.463 25.534 25.758 1.00 43.08 222 PHE B O 1
ATOM 1344 N N . ASP B 2 61 ? -61.184 26.978 24.589 1.00 36.42 223 ASP B N 1
ATOM 1345 C CA . ASP B 2 61 ? -61.182 27.984 25.641 1.00 45.06 223 ASP B CA 1
ATOM 1346 C C . ASP B 2 61 ? -60.649 27.343 26.936 1.00 44.28 223 ASP B C 1
ATOM 1347 O O . ASP B 2 61 ? -61.188 27.525 28.028 1.00 46.95 223 ASP B O 1
ATOM 1352 N N . ASN B 2 62 ? -59.588 26.555 26.778 1.00 39.52 224 ASN B N 1
ATOM 1353 C CA . ASN B 2 62 ? -58.885 25.930 27.900 1.00 38.13 224 ASN B CA 1
ATOM 1354 C C . ASN B 2 62 ? -59.637 24.869 28.692 1.00 44.27 224 ASN B C 1
ATOM 1355 O O . ASN B 2 62 ? -59.248 24.552 29.817 1.00 49.35 224 ASN B O 1
ATOM 1360 N N . GLU B 2 63 ? -60.701 24.324 28.116 1.00 36.24 225 GLU B N 1
ATOM 1361 C CA . GLU B 2 63 ? -61.389 23.205 28.736 1.00 42.17 225 GLU B CA 1
ATOM 1362 C C . GLU B 2 63 ? -61.398 22.019 27.795 1.00 36.11 225 GLU B C 1
ATOM 1363 O O . GLU B 2 63 ? -61.597 22.169 26.585 1.00 34.43 225 GLU B O 1
ATOM 1369 N N . VAL B 2 64 ? -61.194 20.837 28.364 1.00 39.00 226 VAL B N 1
ATOM 1370 C CA . VAL B 2 64 ? -61.116 19.616 27.577 1.00 32.69 226 VAL B CA 1
ATOM 1371 C C . VAL B 2 64 ? -62.476 19.272 26.978 1.00 36.11 226 VAL B C 1
ATOM 1372 O O . VAL B 2 64 ? -63.486 19.309 27.676 1.00 40.92 226 VAL B O 1
ATOM 1376 N N . LEU B 2 65 ? -62.492 18.963 25.682 1.00 35.22 227 LEU B N 1
ATOM 1377 C CA . LEU B 2 65 ? -63.700 18.542 24.982 1.00 30.51 227 LEU B CA 1
ATOM 1378 C C . LEU B 2 65 ? -63.872 17.032 25.130 1.00 36.60 227 LEU B C 1
ATOM 1379 O O . LEU B 2 65 ? -62.902 16.289 24.992 1.00 25.84 227 LEU B O 1
ATOM 1384 N N . PRO B 2 66 ? -65.109 16.575 25.404 1.00 28.24 228 PRO B N 1
ATOM 1385 C CA . PRO B 2 66 ? -65.453 15.148 25.503 1.00 32.49 228 PRO B CA 1
ATOM 1386 C C . PRO B 2 66 ? -65.202 14.392 24.197 1.00 29.98 228 PRO B C 1
ATOM 1387 O O . PRO B 2 66 ? -65.425 14.955 23.127 1.00 33.63 228 PRO B O 1
ATOM 1391 N N . ASP B 2 67 ? -64.774 13.137 24.288 1.00 28.05 229 ASP B N 1
ATOM 1392 C CA . ASP B 2 67 ? -64.445 12.329 23.113 1.00 31.28 229 ASP B CA 1
ATOM 1393 C C . ASP B 2 67 ? -65.581 12.127 22.103 1.00 31.49 229 ASP B C 1
ATOM 1394 O O . ASP B 2 67 ? -65.330 11.879 20.926 1.00 33.33 229 ASP B O 1
ATOM 1399 N N . HIS B 2 68 ? -66.824 12.208 22.563 1.00 28.80 230 HIS B N 1
ATOM 1400 C CA . HIS B 2 68 ? -67.975 11.851 21.733 1.00 33.77 230 HIS B CA 1
ATOM 1401 C C . HIS B 2 68 ? -68.640 13.057 21.055 1.00 32.35 230 HIS B C 1
ATOM 1402 O O . HIS B 2 68 ? -69.588 12.914 20.287 1.00 29.97 230 HIS B O 1
ATOM 1409 N N . MET B 2 69 ? -68.138 14.245 21.338 1.00 28.10 231 MET B N 1
ATOM 1410 C CA . MET B 2 69 ? -68.696 15.455 20.743 1.00 24.34 231 MET B CA 1
ATOM 1411 C C . MET B 2 69 ? -68.277 15.593 19.286 1.00 24.09 231 MET B C 1
ATOM 1412 O O . MET B 2 69 ? -67.137 15.290 18.922 1.00 22.70 231 MET B O 1
ATOM 1417 N N . THR B 2 70 ? -69.195 16.059 18.450 1.00 20.31 232 THR B N 1
ATOM 1418 C CA . THR B 2 70 ? -68.911 16.205 17.028 1.00 22.43 232 THR B CA 1
ATOM 1419 C C . THR B 2 70 ? -68.427 17.618 16.755 1.00 19.77 232 THR B C 1
ATOM 1420 O O . THR B 2 70 ? -68.671 18.524 17.546 1.00 14.82 232 THR B O 1
ATOM 1424 N N . MET B 2 71 ? -67.743 17.809 15.635 1.00 17.11 233 MET B N 1
ATOM 1425 C CA . MET B 2 71 ? -67.241 19.132 15.309 1.00 21.28 233 MET B CA 1
ATOM 1426 C C . MET B 2 71 ? -68.413 20.107 15.112 1.00 13.22 233 MET B C 1
ATOM 1427 O O . MET B 2 71 ? -68.330 21.272 15.488 1.00 12.87 233 MET B O 1
ATOM 1432 N N . LYS B 2 72 ? -69.514 19.604 14.573 1.00 23.05 234 LYS B N 1
ATOM 1433 C CA . LYS B 2 72 ? -70.703 20.430 14.362 1.00 20.57 234 LYS B CA 1
ATOM 1434 C C . LYS B 2 72 ? -71.292 20.946 15.677 1.00 17.44 234 LYS B C 1
ATOM 1435 O O . LYS B 2 72 ? -71.722 22.098 15.772 1.00 18.06 234 LYS B O 1
ATOM 1441 N N . GLN B 2 73 ? -71.322 20.104 16.697 1.00 15.81 235 GLN B N 1
ATOM 1442 C CA . GLN B 2 73 ? -71.804 20.557 17.999 1.00 14.50 235 GLN B CA 1
ATOM 1443 C C . GLN B 2 73 ? -70.973 21.670 18.564 1.00 19.35 235 GLN B C 1
ATOM 1444 O O . GLN B 2 73 ? -71.515 22.680 19.024 1.00 20.18 235 GLN B O 1
ATOM 1450 N N . ILE B 2 74 ? -69.655 21.468 18.569 1.00 16.88 236 ILE B N 1
ATOM 1451 C CA . ILE B 2 74 ? -68.750 22.488 19.042 1.00 18.29 236 ILE B CA 1
ATOM 1452 C C . ILE B 2 74 ? -69.040 23.792 18.309 1.00 17.91 236 ILE B C 1
ATOM 1453 O O . ILE B 2 74 ? -69.127 24.854 18.939 1.00 23.03 236 ILE B O 1
ATOM 1458 N N . TRP B 2 75 ? -69.214 23.724 16.987 1.00 15.03 237 TRP B N 1
ATOM 1459 C CA . TRP B 2 75 ? -69.473 24.951 16.209 1.00 19.91 237 TRP B CA 1
ATOM 1460 C C . TRP B 2 75 ? -70.736 25.655 16.698 1.00 20.12 237 TRP B C 1
ATOM 1461 O O . TRP B 2 75 ? -70.696 26.822 17.076 1.00 22.74 237 TRP B O 1
ATOM 1472 N N . LEU B 2 76 ? -71.855 24.930 16.689 1.00 20.85 238 LEU 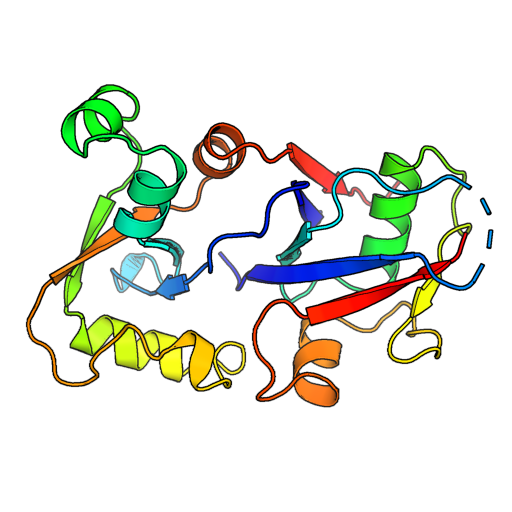B N 1
ATOM 1473 C CA . LEU B 2 76 ? -73.153 25.492 17.067 1.00 15.91 238 LEU B CA 1
ATOM 1474 C C . LEU B 2 76 ? -73.209 25.973 18.516 1.00 15.15 238 LEU B C 1
ATOM 1475 O O . LEU B 2 76 ? -73.926 26.916 18.842 1.00 17.77 238 LEU B O 1
ATOM 1480 N N . SER B 2 77 ? -72.455 25.321 19.388 1.00 20.77 239 SER B N 1
ATOM 1481 C CA . SER B 2 77 ? -72.510 25.636 20.812 1.00 25.07 239 SER B CA 1
ATOM 1482 C C . SER B 2 77 ? -71.534 26.716 21.257 1.00 27.35 239 SER B C 1
ATOM 1483 O O . SER B 2 77 ? -71.803 27.435 22.222 1.00 30.63 239 SER B O 1
ATOM 1486 N N . ARG B 2 78 ? -70.405 26.845 20.565 1.00 25.96 240 ARG B N 1
ATOM 1487 C CA . ARG B 2 78 ? -69.392 27.809 20.994 1.00 22.65 240 ARG B CA 1
ATOM 1488 C C . ARG B 2 78 ? -68.941 28.763 19.897 1.00 22.48 240 ARG B C 1
ATOM 1489 O O . ARG B 2 78 ? -68.359 29.808 20.179 1.00 30.72 240 ARG B O 1
ATOM 1497 N N . TRP B 2 79 ? -69.214 28.414 18.647 1.00 22.58 241 TRP B N 1
ATOM 1498 C CA . TRP B 2 79 ? -68.717 29.212 17.535 1.00 21.08 241 TRP B CA 1
ATOM 1499 C C . TRP B 2 79 ? -69.819 29.815 16.667 1.00 20.43 241 TRP B C 1
ATOM 1500 O O . TRP B 2 79 ? -69.547 30.387 15.610 1.00 20.03 241 TRP B O 1
ATOM 1511 N N . PHE B 2 80 ? -71.068 29.701 17.104 1.00 21.19 242 PHE B N 1
ATOM 1512 C CA . PHE B 2 80 ? -72.162 30.179 16.275 1.00 15.63 242 PHE B CA 1
ATOM 1513 C C . PHE B 2 80 ? -72.062 31.678 16.025 1.00 14.23 242 PHE B C 1
ATOM 1514 O O . PHE B 2 80 ? -71.885 32.476 16.959 1.00 22.84 242 PHE B O 1
ATOM 1522 N N . GLY B 2 81 ? -72.179 32.069 14.758 1.00 11.89 243 GLY B N 1
ATOM 1523 C CA . GLY B 2 81 ? -72.061 33.472 14.393 1.00 17.18 243 GLY B CA 1
ATOM 1524 C C . GLY B 2 81 ? -70.638 34.009 14.432 1.00 18.17 243 GLY B C 1
ATOM 1525 O O . GLY B 2 81 ? -70.421 35.211 14.267 1.00 21.61 243 GLY B O 1
ATOM 1526 N N . LYS B 2 82 ? -69.663 33.134 14.662 1.00 19.28 244 LYS B N 1
ATOM 1527 C CA . LYS B 2 82 ? -68.245 33.527 14.588 1.00 23.41 244 LYS B CA 1
ATOM 1528 C C . LYS B 2 82 ? -67.657 33.141 13.223 1.00 20.48 244 LYS B C 1
ATOM 1529 O O . LYS B 2 82 ? -68.087 32.152 12.618 1.00 22.44 244 LYS B O 1
ATOM 1535 N N . PRO B 2 83 ? -66.686 33.927 12.726 1.00 19.78 245 PRO B N 1
ATOM 1536 C CA . PRO B 2 83 ? -66.133 33.656 11.394 1.00 16.76 245 PRO B CA 1
ATOM 1537 C C . PRO B 2 83 ? -65.372 32.337 11.330 1.00 17.08 245 PRO B C 1
ATOM 1538 O O . PRO B 2 83 ? -64.664 31.956 12.276 1.00 17.33 245 PRO B O 1
ATOM 1542 N N . SER B 2 84 ? -65.508 31.648 10.205 1.00 14.34 246 SER B N 1
ATOM 1543 C CA . SER B 2 84 ? -64.764 30.413 9.986 1.00 13.16 246 SER B CA 1
ATOM 1544 C C . SER B 2 84 ? -63.279 30.779 9.871 1.00 15.61 246 SER B C 1
ATOM 1545 O O . SER B 2 84 ? -62.951 31.821 9.326 1.00 14.31 246 SER B O 1
ATOM 1548 N N . PRO B 2 85 ? -62.377 29.910 10.348 1.00 12.96 247 PRO B N 1
ATOM 1549 C CA . PRO B 2 85 ? -62.545 28.555 10.869 1.00 12.58 247 PRO B CA 1
ATOM 1550 C C . PRO B 2 85 ? -62.767 28.522 12.371 1.00 13.53 247 PRO B C 1
ATOM 1551 O O . PRO B 2 85 ? -62.410 29.468 13.066 1.00 11.47 247 PRO B O 1
ATOM 1555 N N . LEU B 2 86 ? -63.328 27.422 12.858 1.00 10.71 248 LEU B N 1
ATOM 1556 C CA . LEU B 2 86 ? -63.432 27.138 14.290 1.00 15.38 248 LEU B CA 1
ATOM 1557 C C . LEU B 2 86 ? -62.069 26.899 14.929 1.00 18.30 248 LEU B C 1
ATOM 1558 O O . LEU B 2 86 ? -61.290 26.060 14.464 1.00 15.95 248 LEU B O 1
ATOM 1563 N N . LEU B 2 87 ? -61.797 27.626 16.012 1.00 23.95 249 LEU B N 1
ATOM 1564 C CA . LEU B 2 87 ? -60.494 27.578 16.680 1.00 24.16 249 LEU B CA 1
ATOM 1565 C C . LEU B 2 87 ? -60.511 26.633 17.862 1.00 26.00 249 LEU B C 1
ATOM 1566 O O . LEU B 2 87 ? -61.261 26.841 18.815 1.00 20.71 249 LEU B O 1
ATOM 1571 N N . LEU B 2 88 ? -59.671 25.605 17.790 1.00 20.93 250 LEU B N 1
ATOM 1572 C CA . LEU B 2 88 ? -59.538 24.622 18.849 1.00 20.48 250 LEU B CA 1
ATOM 1573 C C . LEU B 2 88 ? -58.093 24.622 19.313 1.00 28.42 250 LEU B C 1
ATOM 1574 O O . LEU B 2 88 ? -57.208 25.026 18.567 1.00 25.65 250 LEU B O 1
ATOM 1579 N N . GLN B 2 89 ? -57.838 24.155 20.528 1.00 28.84 251 GLN B N 1
ATOM 1580 C CA . GLN B 2 89 ? -56.453 23.952 20.937 1.00 36.43 251 GLN B CA 1
ATOM 1581 C C . GLN B 2 89 ? -56.204 22.508 21.347 1.00 36.21 251 GLN B C 1
ATOM 1582 O O . GLN B 2 89 ? -57.142 21.792 21.688 1.00 38.02 251 GLN B O 1
ATOM 1588 N N . TYR B 2 90 ? -54.941 22.084 21.284 1.00 34.57 252 TYR B N 1
ATOM 1589 C CA . TYR B 2 90 ? -54.541 20.731 21.672 1.00 37.79 252 TYR B CA 1
ATOM 1590 C C . TYR B 2 90 ? -53.328 20.778 22.595 1.00 38.75 252 TYR B C 1
ATOM 1591 O O . TYR B 2 90 ? -52.495 21.683 22.488 1.00 41.62 252 TYR B O 1
ATOM 1600 N N . SER B 2 91 ? -53.236 19.797 23.488 1.00 38.53 253 SER B N 1
ATOM 1601 C CA . SER B 2 91 ? -52.081 19.635 24.366 1.00 45.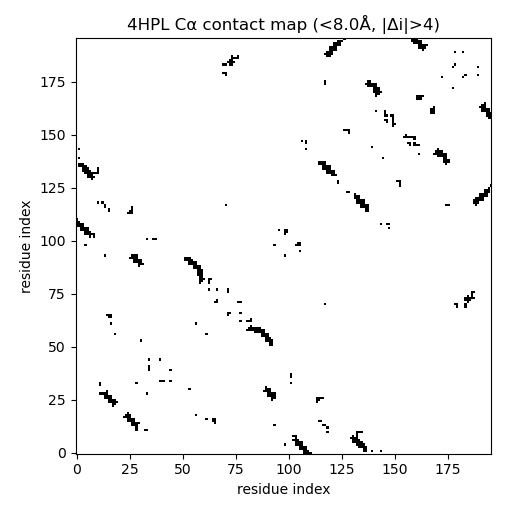25 253 SER B CA 1
ATOM 1602 C C . SER B 2 91 ? -51.476 18.260 24.127 1.00 45.84 253 SER B C 1
ATOM 1603 O O . SER B 2 91 ? -52.196 17.317 23.795 1.00 47.57 253 SER B O 1
ATOM 1606 N N . VAL B 2 92 ? -50.160 18.140 24.293 1.00 52.33 254 VAL B N 1
ATOM 1607 C CA . VAL B 2 92 ? -49.498 16.843 24.135 1.00 46.90 254 VAL B CA 1
ATOM 1608 C C . VAL B 2 92 ? -49.047 16.248 25.463 1.00 40.79 254 VAL B C 1
ATOM 1609 O O . VAL B 2 92 ? -48.005 16.613 25.992 1.00 46.63 254 VAL B O 1
#

B-factor: mean 26.92, std 11.23, range [8.59, 66.34]